Protein AF-0000000078974958 (afdb_homodimer)

Organism: NCBI:txid3068

InterPro domains:
  IPR004360 Glyoxalase/fosfomycin resistance/dioxygenase domain [PF00903] (24-139)
  IPR029068 Glyoxalase/Bleomycin resistance protein/Dihydroxybiphenyl dioxygenase [G3DSA:3.10.180.10] (16-144)
  IPR029068 Glyoxalase/Bleomycin resistance protein/Dihydroxybiphenyl dioxygenase [SSF54593] (18-141)
  IPR037523 Vicinal oxygen chelate (VOC), core domain [PS51819] (23-142)

Structure (mmCIF, N/CA/C/O backbone):
data_AF-0000000078974958-model_v1
#
loop_
_entity.id
_entity.type
_entity.pdbx_description
1 polymer 'VOC domain-containing protein'
#
loop_
_atom_site.group_PDB
_atom_site.id
_atom_site.type_symbol
_atom_site.label_atom_id
_atom_site.label_alt_id
_atom_site.label_comp_id
_atom_site.label_asym_id
_atom_site.label_entity_id
_atom_site.label_seq_id
_atom_site.pdbx_PDB_ins_code
_atom_site.Cartn_x
_atom_site.Cartn_y
_atom_site.Cartn_z
_atom_site.occupancy
_atom_site.B_iso_or_equiv
_atom_site.auth_seq_id
_atom_site.auth_comp_id
_atom_site.auth_asym_id
_atom_site.auth_atom_id
_atom_site.pdbx_PDB_model_num
ATOM 1 N N . MET A 1 1 ? -7.801 -53.656 -18.344 1 28.55 1 MET A N 1
ATOM 2 C CA . MET A 1 1 ? -8.359 -53.125 -17.109 1 28.55 1 MET A CA 1
ATOM 3 C C . MET A 1 1 ? -7.504 -51.969 -16.578 1 28.55 1 MET A C 1
ATOM 5 O O . MET A 1 1 ? -7.598 -51.594 -15.406 1 28.55 1 MET A O 1
ATOM 9 N N . LEU A 1 2 ? -6.516 -51.469 -17.406 1 33.28 2 LEU A N 1
ATOM 10 C CA . LEU A 1 2 ? -5.434 -50.531 -17.156 1 33.28 2 LEU A CA 1
ATOM 11 C C . LEU A 1 2 ? -5.984 -49.125 -16.891 1 33.28 2 LEU A C 1
ATOM 13 O O . LEU A 1 2 ? -5.227 -48.156 -16.812 1 33.28 2 LEU A O 1
ATOM 17 N N . GLY A 1 3 ? -7.316 -48.906 -17.172 1 35.59 3 GLY A N 1
ATOM 18 C CA . GLY A 1 3 ? -7.75 -47.531 -17.438 1 35.59 3 GLY A CA 1
ATOM 19 C C . GLY A 1 3 ? -7.723 -46.656 -16.203 1 35.59 3 GLY A C 1
ATOM 20 O O . GLY A 1 3 ? -7.754 -45.438 -16.312 1 35.59 3 GLY A O 1
ATOM 21 N N . SER A 1 4 ? -8.25 -47.125 -15.062 1 43.59 4 SER A N 1
ATOM 22 C CA . SER A 1 4 ? -8.828 -46.25 -14.039 1 43.59 4 SER A CA 1
ATOM 23 C C . SER A 1 4 ? -7.746 -45.562 -13.203 1 43.59 4 SER A C 1
ATOM 25 O O . SER A 1 4 ? -8.055 -44.812 -12.281 1 43.59 4 SER A O 1
ATOM 27 N N . HIS A 1 5 ? -6.535 -46.125 -13.133 1 43.28 5 HIS A N 1
ATOM 28 C CA . HIS A 1 5 ? -5.66 -45.594 -12.086 1 43.28 5 HIS A CA 1
ATOM 29 C C . HIS A 1 5 ? -5.238 -44.156 -12.375 1 43.28 5 HIS A C 1
ATOM 31 O O . HIS A 1 5 ? -4.578 -43.531 -11.547 1 43.28 5 HIS A O 1
ATOM 37 N N . GLN A 1 6 ? -5.059 -43.844 -13.672 1 37.69 6 GLN A N 1
ATOM 38 C CA . GLN A 1 6 ? -4.41 -42.562 -13.953 1 37.69 6 GLN A CA 1
ATOM 39 C C . GLN A 1 6 ? -5.262 -41.406 -13.477 1 37.69 6 GLN A C 1
ATOM 41 O O . GLN A 1 6 ? -4.816 -40.25 -13.508 1 37.69 6 GLN A O 1
ATOM 46 N N . ASP A 1 7 ? -6.523 -41.625 -13.375 1 41.38 7 ASP A N 1
ATOM 47 C CA . ASP A 1 7 ? -7.355 -40.5 -13.008 1 41.38 7 ASP A CA 1
ATOM 48 C C . ASP A 1 7 ? -7.012 -40 -11.602 1 41.38 7 ASP A C 1
ATOM 50 O O . ASP A 1 7 ? -7.477 -38.938 -11.188 1 41.38 7 ASP A O 1
ATOM 54 N N . GLY A 1 8 ? -6.539 -40.844 -10.734 1 40.19 8 GLY A N 1
ATOM 55 C CA . GLY A 1 8 ? -6.332 -40.531 -9.328 1 40.19 8 GLY A CA 1
ATOM 56 C C . GLY A 1 8 ? -5.316 -39.406 -9.102 1 40.19 8 GLY A C 1
ATOM 57 O O . GLY A 1 8 ? -5.445 -38.625 -8.148 1 40.19 8 GLY A O 1
ATOM 58 N N . GLU A 1 9 ? -4.043 -39.625 -9.531 1 39.53 9 GLU A N 1
ATOM 59 C CA . GLU A 1 9 ? -2.932 -38.719 -9.258 1 39.53 9 GLU A CA 1
ATOM 60 C C . GLU A 1 9 ? -3.195 -37.344 -9.828 1 39.53 9 GLU A C 1
ATOM 62 O O . GLU A 1 9 ? -2.693 -36.344 -9.297 1 39.53 9 GLU A O 1
ATOM 67 N N . LEU A 1 10 ? -3.713 -37.312 -10.984 1 39.06 10 LEU A N 1
ATOM 68 C CA . LEU A 1 10 ? -3.883 -36.031 -11.648 1 39.06 10 LEU A CA 1
ATOM 69 C C . LEU A 1 10 ? -4.953 -35.219 -10.953 1 39.06 10 LEU A C 1
ATOM 71 O O . LEU A 1 10 ? -5.293 -34.125 -11.414 1 39.06 10 LEU A O 1
ATOM 75 N N . GLU A 1 11 ? -5.84 -35.875 -10.266 1 42.38 11 GLU A N 1
ATOM 76 C CA . GLU A 1 11 ? -6.676 -34.875 -9.609 1 42.38 11 GLU A CA 1
ATOM 77 C C . GLU A 1 11 ? -5.832 -33.875 -8.828 1 42.38 11 GLU A C 1
ATOM 79 O O . GLU A 1 11 ? -5.535 -34.062 -7.652 1 42.38 11 GLU A O 1
ATOM 84 N N . LYS A 1 12 ? -4.625 -33.656 -9.344 1 43.22 12 LYS A N 1
ATOM 85 C CA . LYS A 1 12 ? -3.891 -32.469 -8.914 1 43.22 12 LYS A CA 1
ATOM 86 C C . LYS A 1 12 ? -4.828 -31.438 -8.281 1 43.22 12 LYS A C 1
ATOM 88 O O . LYS A 1 12 ? -5.672 -30.859 -8.969 1 43.22 12 LYS A O 1
ATOM 93 N N . MET A 1 13 ? -5.398 -31.578 -7.184 1 42.94 13 MET A N 1
ATOM 94 C CA . MET A 1 13 ? -6.246 -30.734 -6.332 1 42.94 13 MET A CA 1
ATOM 95 C C . MET A 1 13 ? -6.039 -29.266 -6.641 1 42.94 13 MET A C 1
ATOM 97 O O . MET A 1 13 ? -4.969 -28.703 -6.375 1 42.94 13 MET A O 1
ATOM 101 N N . GLU A 1 14 ? -6.488 -28.812 -7.879 1 51.91 14 GLU A N 1
ATOM 102 C CA . GLU A 1 14 ? -6.625 -27.359 -8.023 1 51.91 14 GLU A CA 1
ATOM 103 C C . GLU A 1 14 ? -6.66 -26.672 -6.66 1 51.91 14 GLU A C 1
ATOM 105 O O . GLU A 1 14 ? -7.688 -26.688 -5.977 1 51.91 14 GLU A O 1
ATOM 110 N N . SER A 1 15 ? -5.746 -27.031 -5.961 1 60.44 15 SER A N 1
ATOM 111 C CA . SER A 1 15 ? -5.711 -26.406 -4.645 1 60.44 15 SER A CA 1
ATOM 112 C C . SER A 1 15 ? -6.195 -24.969 -4.707 1 60.44 15 SER A C 1
ATOM 114 O O . SER A 1 15 ? -5.738 -24.188 -5.543 1 60.44 15 SER A O 1
ATOM 116 N N . ARG A 1 16 ? -7.535 -24.734 -4.441 1 80.88 16 ARG A N 1
ATOM 117 C CA . ARG A 1 16 ? -8.242 -23.469 -4.309 1 80.88 16 ARG A CA 1
ATOM 118 C C . ARG A 1 16 ? -7.766 -22.688 -3.08 1 80.88 16 ARG A C 1
ATOM 120 O O . ARG A 1 16 ? -8.422 -21.75 -2.645 1 80.88 16 ARG A O 1
ATOM 127 N N . GLU A 1 17 ? -6.555 -23.312 -2.588 1 90.25 17 GLU A N 1
ATOM 128 C CA . GLU A 1 17 ? -6.105 -22.625 -1.385 1 90.25 17 GLU A CA 1
ATOM 129 C C . GLU A 1 17 ? -5.367 -21.328 -1.731 1 90.25 17 GLU A C 1
ATOM 131 O O . GLU A 1 17 ? -4.664 -21.266 -2.742 1 90.25 17 GLU A O 1
ATOM 136 N N . PRO A 1 18 ? -5.527 -20.391 -0.953 1 95.06 18 PRO A N 1
ATOM 137 C CA . PRO A 1 18 ? -4.801 -19.141 -1.201 1 95.06 18 PRO A CA 1
ATOM 138 C C . PRO A 1 18 ? -3.285 -19.312 -1.113 1 95.06 18 PRO A C 1
ATOM 140 O O . PRO A 1 18 ? -2.805 -20.297 -0.535 1 95.06 18 PRO A O 1
ATOM 143 N N . LEU A 1 19 ? -2.592 -18.359 -1.743 1 96.44 19 LEU A N 1
ATOM 144 C CA . LEU A 1 19 ? -1.142 -18.312 -1.599 1 96.44 19 LEU A CA 1
ATOM 145 C C . LEU A 1 19 ? -0.744 -18.266 -0.128 1 96.44 19 LEU A C 1
ATOM 147 O O . LEU A 1 19 ? -1.429 -17.625 0.684 1 96.44 19 LEU A O 1
ATOM 151 N N . GLN A 1 20 ? 0.345 -18.922 0.19 1 93.94 20 GLN A N 1
ATOM 152 C CA . GLN A 1 20 ? 0.874 -18.859 1.549 1 93.94 20 GLN A CA 1
ATOM 153 C C . GLN A 1 20 ? 1.827 -17.672 1.715 1 93.94 20 GLN A C 1
ATOM 155 O O . GLN A 1 20 ? 3.041 -17.828 1.564 1 93.94 20 GLN A O 1
ATOM 160 N N . LEU A 1 21 ? 1.298 -16.547 2.031 1 97.94 21 LEU A N 1
ATOM 161 C CA . LEU A 1 21 ? 2.072 -15.312 2.195 1 97.94 21 LEU A CA 1
ATOM 162 C C . LEU A 1 21 ? 2.387 -15.062 3.668 1 97.94 21 LEU A C 1
ATOM 164 O O . LEU A 1 21 ? 1.65 -15.516 4.547 1 97.94 21 LEU A O 1
ATOM 168 N N . LEU A 1 22 ? 3.453 -14.398 3.898 1 97.31 22 LEU A N 1
ATOM 169 C CA . LEU A 1 22 ? 3.932 -14.219 5.266 1 97.31 22 LEU A CA 1
ATOM 170 C C . LEU A 1 22 ? 3.646 -12.805 5.762 1 97.31 22 LEU A C 1
ATOM 172 O O . LEU A 1 22 ? 3.287 -12.609 6.922 1 97.31 22 LEU A O 1
ATOM 176 N N . ALA A 1 23 ? 3.863 -11.773 4.898 1 97.94 23 ALA A N 1
ATOM 177 C CA . ALA A 1 23 ? 3.754 -10.383 5.309 1 97.94 23 ALA A CA 1
ATOM 178 C C . ALA A 1 23 ? 3.779 -9.445 4.098 1 97.94 23 ALA A C 1
ATOM 180 O O . ALA A 1 23 ? 4.23 -9.836 3.02 1 97.94 23 ALA A O 1
ATOM 181 N N . LEU A 1 24 ? 3.193 -8.266 4.266 1 98.56 24 LEU A N 1
ATOM 182 C CA . LEU A 1 24 ? 3.475 -7.176 3.342 1 98.56 24 LEU A CA 1
ATOM 183 C C . LEU A 1 24 ? 4.941 -6.766 3.414 1 98.56 24 LEU A C 1
ATOM 185 O O . LEU A 1 24 ? 5.492 -6.609 4.508 1 98.56 24 LEU A O 1
ATOM 189 N N . ASN A 1 25 ? 5.613 -6.695 2.305 1 98.62 25 ASN A N 1
ATOM 190 C CA . ASN A 1 25 ? 7.031 -6.348 2.307 1 98.62 25 ASN A CA 1
ATOM 191 C C . ASN A 1 25 ? 7.25 -4.875 1.972 1 98.62 25 ASN A C 1
ATOM 193 O O . ASN A 1 25 ? 7.938 -4.164 2.705 1 98.62 25 ASN A O 1
ATOM 197 N N . HIS A 1 26 ? 6.73 -4.469 0.795 1 98.81 26 HIS A N 1
ATOM 198 C CA . HIS A 1 26 ? 6.938 -3.078 0.4 1 98.81 26 HIS A CA 1
ATOM 199 C C . HIS A 1 26 ? 5.871 -2.623 -0.59 1 98.81 26 HIS A C 1
ATOM 201 O O . HIS A 1 26 ? 5.117 -3.445 -1.119 1 98.81 26 HIS A O 1
ATOM 207 N N . VAL A 1 27 ? 5.797 -1.333 -0.749 1 98.75 27 VAL A N 1
ATOM 208 C CA . VAL A 1 27 ? 5.07 -0.68 -1.833 1 98.75 27 VAL A CA 1
ATOM 209 C C . VAL A 1 27 ? 6.047 0.118 -2.699 1 98.75 27 VAL A C 1
ATOM 211 O O . VAL A 1 27 ? 6.945 0.782 -2.18 1 98.75 27 VAL A O 1
ATOM 214 N N . SER A 1 28 ? 5.836 0.028 -3.982 1 98.62 28 SER A N 1
ATOM 215 C CA . SER A 1 28 ? 6.633 0.889 -4.852 1 98.62 28 SER A CA 1
ATOM 216 C C . SER A 1 28 ? 5.789 2.016 -5.438 1 98.62 28 SER A C 1
ATOM 218 O O . SER A 1 28 ? 4.59 1.842 -5.672 1 98.62 28 SER A O 1
ATOM 220 N N . ARG A 1 29 ? 6.387 3.113 -5.648 1 98.19 29 ARG A N 1
ATOM 221 C CA . ARG A 1 29 ? 5.801 4.289 -6.281 1 98.19 29 ARG A CA 1
ATOM 222 C C . ARG A 1 29 ? 6.727 4.859 -7.352 1 98.19 29 ARG A C 1
ATOM 224 O O . ARG A 1 29 ? 7.883 5.18 -7.07 1 98.19 29 ARG A O 1
ATOM 231 N N . VAL A 1 30 ? 6.188 4.953 -8.531 1 98.19 30 VAL A N 1
ATOM 232 C CA . VAL A 1 30 ? 6.918 5.664 -9.57 1 98.19 30 VAL A CA 1
ATOM 233 C C . VAL A 1 30 ? 6.766 7.172 -9.367 1 98.19 30 VAL A C 1
ATOM 235 O O . VAL A 1 30 ? 5.66 7.664 -9.133 1 98.19 30 VAL A O 1
ATOM 238 N N . CYS A 1 31 ? 7.781 7.855 -9.398 1 98.12 31 CYS A N 1
ATOM 239 C CA . CYS A 1 31 ? 7.703 9.297 -9.164 1 98.12 31 CYS A CA 1
ATOM 240 C C . CYS A 1 31 ? 8.367 10.07 -10.297 1 98.12 31 CYS A C 1
ATOM 242 O O . CYS A 1 31 ? 9.391 9.641 -10.836 1 98.12 31 CYS A O 1
ATOM 244 N N . SER A 1 32 ? 7.859 11.211 -10.688 1 98.44 32 SER A N 1
ATOM 245 C CA . SER A 1 32 ? 8.367 12.078 -11.758 1 98.44 32 SER A CA 1
ATOM 246 C C . SER A 1 32 ? 9.555 12.906 -11.273 1 98.44 32 SER A C 1
ATOM 248 O O . SER A 1 32 ? 10.461 13.203 -12.055 1 98.44 32 SER A O 1
ATOM 250 N N . ASP A 1 33 ? 9.562 13.328 -10.055 1 98.75 33 ASP A N 1
ATOM 251 C CA . ASP A 1 33 ? 10.617 14.086 -9.383 1 98.75 33 ASP A CA 1
ATOM 252 C C . ASP A 1 33 ? 11.078 13.367 -8.117 1 98.75 33 ASP A C 1
ATOM 254 O O . ASP A 1 33 ? 10.5 13.555 -7.043 1 98.75 33 ASP A O 1
ATOM 258 N N . LEU A 1 34 ? 12.18 12.602 -8.227 1 98.69 34 LEU A N 1
ATOM 259 C CA . LEU A 1 34 ? 12.641 11.727 -7.16 1 98.69 34 LEU A CA 1
ATOM 260 C C . LEU A 1 34 ? 13.039 12.539 -5.93 1 98.69 34 LEU A C 1
ATOM 262 O O . LEU A 1 34 ? 12.617 12.219 -4.812 1 98.69 34 LEU A O 1
ATOM 266 N N . PRO A 1 35 ? 13.773 13.648 -6.043 1 98.75 35 PRO A N 1
ATOM 267 C CA . PRO A 1 35 ? 14.102 14.438 -4.852 1 98.75 35 PRO A CA 1
ATOM 268 C C . PRO A 1 35 ? 12.867 14.945 -4.121 1 98.75 35 PRO A C 1
ATOM 270 O O . PRO A 1 35 ? 12.82 14.93 -2.887 1 98.75 35 PRO A O 1
ATOM 273 N N . ALA A 1 36 ? 11.852 15.383 -4.836 1 98.75 36 ALA A N 1
ATOM 274 C CA . ALA A 1 36 ? 10.625 15.883 -4.211 1 98.75 36 ALA A CA 1
ATOM 275 C C . ALA A 1 36 ? 9.906 14.773 -3.451 1 98.75 36 ALA A C 1
ATOM 277 O O . ALA A 1 36 ? 9.461 14.977 -2.32 1 98.75 36 ALA A O 1
ATOM 278 N N . SER A 1 37 ? 9.797 13.625 -4.121 1 98.88 37 SER A N 1
ATOM 279 C CA . SER A 1 37 ? 9.156 12.492 -3.463 1 98.88 37 SER A CA 1
ATOM 280 C C . SER A 1 37 ? 9.953 12.031 -2.252 1 98.88 37 SER A C 1
ATOM 282 O O . SER A 1 37 ? 9.383 11.734 -1.2 1 98.88 37 SER A O 1
ATOM 284 N N . TYR A 1 38 ? 11.219 11.992 -2.443 1 98.81 38 TYR A N 1
ATOM 285 C CA . TYR A 1 38 ? 12.102 11.617 -1.347 1 98.81 38 TYR A CA 1
ATOM 286 C C . TYR A 1 38 ? 11.891 12.523 -0.14 1 98.81 38 TYR A C 1
ATOM 288 O O . TYR A 1 38 ? 11.711 12.039 0.982 1 98.81 38 TYR A O 1
ATOM 296 N N . ARG A 1 39 ? 11.883 13.797 -0.325 1 98.44 39 ARG A N 1
ATOM 297 C CA . ARG A 1 39 ? 11.68 14.758 0.753 1 98.44 39 ARG A CA 1
ATOM 298 C C . ARG A 1 39 ? 10.305 14.594 1.387 1 98.44 39 ARG A C 1
ATOM 300 O O . ARG A 1 39 ? 10.172 14.625 2.611 1 98.44 39 ARG A O 1
ATOM 307 N N . PHE A 1 40 ? 9.32 14.383 0.569 1 98.69 40 PHE A N 1
ATOM 308 C CA . PHE A 1 40 ? 7.961 14.211 1.069 1 98.69 40 PHE A CA 1
ATOM 309 C C . PHE A 1 40 ? 7.871 13.023 2.012 1 98.69 40 PHE A C 1
ATOM 311 O O . PHE A 1 40 ? 7.379 13.141 3.135 1 98.69 40 PHE A O 1
ATOM 318 N N . TYR A 1 41 ? 8.375 11.914 1.597 1 98.81 41 TYR A N 1
ATOM 319 C CA . TYR A 1 41 ? 8.164 10.68 2.352 1 98.81 41 TYR A CA 1
ATOM 320 C C . TYR A 1 41 ? 9.102 10.617 3.555 1 98.81 41 TYR A C 1
ATOM 322 O O . TYR A 1 41 ? 8.797 9.953 4.547 1 98.81 41 TYR A O 1
ATOM 330 N N . THR A 1 42 ? 10.25 11.32 3.498 1 98.5 42 THR A N 1
ATOM 331 C CA . THR A 1 42 ? 11.141 11.312 4.648 1 98.5 42 THR A CA 1
ATOM 332 C C . THR A 1 42 ? 10.781 12.43 5.625 1 98.5 42 THR A C 1
ATOM 334 O O . THR A 1 42 ? 10.57 12.18 6.812 1 98.5 42 THR A O 1
ATOM 337 N N . GLU A 1 43 ? 10.547 13.609 5.113 1 97.5 43 GLU A N 1
ATOM 338 C CA . GLU A 1 43 ? 10.398 14.773 5.977 1 97.5 43 GLU A CA 1
ATOM 339 C C . GLU A 1 43 ? 8.961 14.938 6.453 1 97.5 43 GLU A C 1
ATOM 341 O O . GLU A 1 43 ? 8.711 15.5 7.52 1 97.5 43 GLU A O 1
ATOM 346 N N . ILE A 1 44 ? 8.023 14.484 5.676 1 97.81 44 ILE A N 1
ATOM 347 C CA . ILE A 1 44 ? 6.629 14.648 6.066 1 97.81 44 ILE A CA 1
ATOM 348 C C . ILE A 1 44 ? 6.113 13.352 6.684 1 97.81 44 ILE A C 1
ATOM 350 O O . ILE A 1 44 ? 5.613 13.344 7.812 1 97.81 44 ILE A O 1
ATOM 354 N N . LEU A 1 45 ? 6.316 12.219 6.035 1 98.38 45 LEU A N 1
ATOM 355 C CA . LEU A 1 45 ? 5.711 10.984 6.508 1 98.38 45 LEU A CA 1
ATOM 356 C 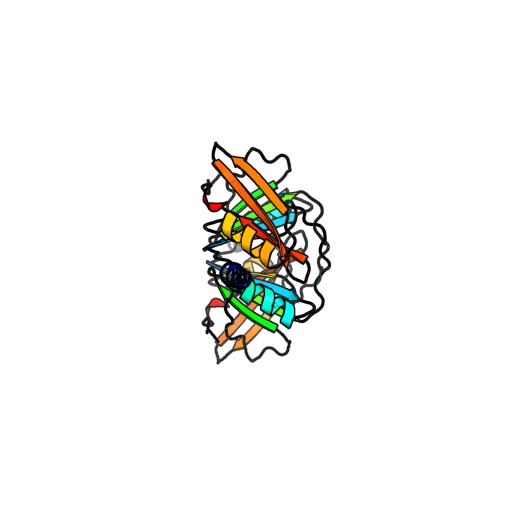C . LEU A 1 45 ? 6.668 10.227 7.426 1 98.38 45 LEU A C 1
ATOM 358 O O . LEU A 1 45 ? 6.277 9.25 8.062 1 98.38 45 LEU A O 1
ATOM 362 N N . GLY A 1 46 ? 7.938 10.555 7.453 1 98.12 46 GLY A N 1
ATOM 363 C CA . GLY A 1 46 ? 8.836 10.047 8.484 1 98.12 46 GLY A CA 1
ATOM 364 C C . GLY A 1 46 ? 9.492 8.734 8.102 1 98.12 46 GLY A C 1
ATOM 365 O O . GLY A 1 46 ? 9.945 7.988 8.977 1 98.12 46 GLY A O 1
ATOM 366 N N . PHE A 1 47 ? 9.562 8.406 6.824 1 98.81 47 PHE A N 1
ATOM 367 C CA . PHE A 1 47 ? 10.297 7.219 6.402 1 98.81 47 PHE A CA 1
ATOM 368 C C . PHE A 1 47 ? 11.797 7.449 6.508 1 98.81 47 PHE A C 1
ATOM 370 O O . PHE A 1 47 ? 12.273 8.578 6.395 1 98.81 47 PHE A O 1
ATOM 377 N N . ASN A 1 48 ? 12.5 6.312 6.672 1 98.81 48 ASN A N 1
ATOM 378 C CA . ASN A 1 48 ? 13.953 6.359 6.785 1 98.81 48 ASN A CA 1
ATOM 379 C C . ASN A 1 48 ? 14.633 5.742 5.562 1 98.81 48 ASN A C 1
ATOM 381 O O . ASN A 1 48 ? 14.203 4.691 5.078 1 98.81 48 ASN A O 1
ATOM 385 N N . PRO A 1 49 ? 15.656 6.383 5.074 1 98.88 49 PRO A N 1
ATOM 386 C CA . PRO A 1 49 ? 16.391 5.781 3.955 1 98.88 49 PRO A CA 1
ATOM 387 C C . PRO A 1 49 ? 17.094 4.488 4.34 1 98.88 49 PRO A C 1
ATOM 389 O O . PRO A 1 49 ? 17.641 4.383 5.441 1 98.88 49 PRO A O 1
ATOM 392 N N . VAL A 1 50 ? 17.047 3.547 3.471 1 98.75 50 VAL A N 1
ATOM 393 C CA . VAL A 1 50 ? 17.75 2.279 3.652 1 98.75 50 VAL A CA 1
ATOM 394 C C . VAL A 1 50 ? 18.516 1.923 2.379 1 98.75 50 VAL A C 1
ATOM 396 O O . VAL A 1 50 ? 18.281 2.512 1.321 1 98.75 50 VAL A O 1
ATOM 399 N N . LYS A 1 51 ? 19.359 0.993 2.484 1 97.69 51 LYS A N 1
ATOM 400 C CA . LYS A 1 51 ? 20.188 0.577 1.355 1 97.69 51 LYS A CA 1
ATOM 401 C C . LYS A 1 51 ? 19.344 -0.118 0.287 1 97.69 51 LYS A C 1
ATOM 403 O O . LYS A 1 51 ? 18.5 -0.964 0.602 1 97.69 51 LYS A O 1
ATOM 408 N N . ARG A 1 52 ? 19.469 0.285 -0.865 1 96.25 52 ARG A N 1
ATOM 409 C CA . ARG A 1 52 ? 18.875 -0.417 -1.995 1 96.25 52 ARG A CA 1
ATOM 410 C C . ARG A 1 52 ? 19.891 -1.304 -2.695 1 96.25 52 ARG A C 1
ATOM 412 O O . ARG A 1 52 ? 21.094 -1.068 -2.592 1 96.25 52 ARG A O 1
ATOM 419 N N . PRO A 1 53 ? 19.438 -2.334 -3.43 1 95.38 53 PRO A N 1
ATOM 420 C CA . PRO A 1 53 ? 20.391 -3.199 -4.133 1 95.38 53 PRO A CA 1
ATOM 421 C C . PRO A 1 53 ? 21.266 -2.43 -5.113 1 95.38 53 PRO A C 1
ATOM 423 O O . PRO A 1 53 ? 20.766 -1.678 -5.949 1 95.38 53 PRO A O 1
ATOM 426 N N . ALA A 1 54 ? 22.516 -2.684 -5.059 1 93.06 54 ALA A N 1
ATOM 427 C CA . ALA A 1 54 ? 23.5 -1.976 -5.875 1 93.06 54 ALA A CA 1
ATOM 428 C C . ALA A 1 54 ? 23.406 -2.406 -7.336 1 93.06 54 ALA A C 1
ATOM 430 O O . ALA A 1 54 ? 23.859 -1.688 -8.227 1 93.06 54 ALA A O 1
ATOM 431 N N . SER A 1 55 ? 22.812 -3.508 -7.531 1 90.19 55 SER A N 1
ATOM 432 C CA . SER A 1 55 ? 22.75 -4.07 -8.875 1 90.19 55 SER A CA 1
ATOM 433 C C . SER A 1 55 ? 21.703 -3.363 -9.734 1 90.19 55 SER A C 1
ATOM 435 O O . SER A 1 55 ? 21.672 -3.539 -10.953 1 90.19 55 SER A O 1
ATOM 437 N N . PHE A 1 56 ? 20.859 -2.58 -9.117 1 93.81 56 PHE A N 1
ATOM 438 C CA . PHE A 1 56 ? 19.812 -1.893 -9.875 1 93.81 56 PHE A CA 1
ATOM 439 C C . PHE A 1 56 ? 20.391 -0.715 -10.648 1 93.81 56 PHE A C 1
ATOM 441 O O . PHE A 1 56 ? 21.125 0.107 -10.086 1 93.81 56 PHE A O 1
ATOM 448 N N . GLU A 1 57 ? 19.969 -0.608 -11.906 1 93 57 GLU A N 1
ATOM 449 C CA . GLU A 1 57 ? 20.578 0.378 -12.805 1 93 57 GLU A CA 1
ATOM 450 C C . GLU A 1 57 ? 19.641 1.563 -13.023 1 93 57 GLU A C 1
ATOM 452 O O . GLU A 1 57 ? 19.969 2.5 -13.75 1 93 57 GLU A O 1
ATOM 457 N N . PHE A 1 58 ? 18.547 1.535 -12.461 1 95.69 58 PHE A N 1
ATOM 458 C CA . PHE A 1 58 ? 17.594 2.637 -12.578 1 95.69 58 PHE A CA 1
ATOM 459 C C . PHE A 1 58 ? 17.656 3.535 -11.352 1 95.69 58 PHE A C 1
ATOM 461 O O . PHE A 1 58 ? 18.094 3.109 -10.281 1 95.69 58 PHE A O 1
ATOM 468 N N . GLU A 1 59 ? 17.25 4.746 -11.461 1 97.75 59 GLU A N 1
ATOM 469 C CA . GLU A 1 59 ? 17.266 5.715 -10.367 1 97.75 59 GLU A CA 1
ATOM 470 C C . GLU A 1 59 ? 16.109 5.488 -9.406 1 97.75 59 GLU A C 1
ATOM 472 O O . GLU A 1 59 ? 14.969 5.273 -9.844 1 97.75 59 GLU A O 1
ATOM 477 N N . GLY A 1 60 ? 16.422 5.555 -8.109 1 98.5 60 GLY A N 1
ATOM 478 C CA . GLY A 1 60 ? 15.406 5.371 -7.082 1 98.5 60 GLY A CA 1
ATOM 479 C C . GLY A 1 60 ? 15.945 5.531 -5.676 1 98.5 60 GLY A C 1
ATOM 480 O O . GLY A 1 60 ? 17.109 5.902 -5.492 1 98.5 60 GLY A O 1
ATOM 481 N N . ALA A 1 61 ? 15.102 5.332 -4.715 1 98.75 61 ALA A N 1
ATOM 482 C CA . ALA A 1 61 ? 15.414 5.352 -3.289 1 98.75 61 ALA A CA 1
ATOM 483 C C . ALA A 1 61 ? 14.562 4.344 -2.523 1 98.75 61 ALA A C 1
ATOM 485 O O . ALA A 1 61 ? 13.375 4.188 -2.809 1 98.75 61 ALA A O 1
ATOM 486 N N . TRP A 1 62 ? 15.195 3.65 -1.624 1 98.81 62 TRP A N 1
ATOM 487 C CA . TRP A 1 62 ? 14.5 2.723 -0.741 1 98.81 62 TRP A CA 1
ATOM 488 C C . TRP A 1 62 ? 14.352 3.309 0.659 1 98.81 62 TRP A C 1
ATOM 490 O O . TRP A 1 62 ? 15.312 3.854 1.215 1 98.81 62 TRP A O 1
ATOM 500 N N . LEU A 1 63 ? 13.18 3.299 1.161 1 98.94 63 LEU A N 1
ATOM 501 C CA . LEU A 1 63 ? 12.828 3.803 2.484 1 98.94 63 LEU A CA 1
ATOM 502 C C . LEU A 1 63 ? 12.133 2.727 3.309 1 98.94 63 LEU A C 1
ATOM 504 O O . LEU A 1 63 ? 11.695 1.71 2.768 1 98.94 63 LEU A O 1
ATOM 508 N N . HIS A 1 64 ? 12.117 2.953 4.625 1 98.81 64 HIS A N 1
ATOM 509 C CA . HIS A 1 64 ? 11.477 1.979 5.504 1 98.81 64 HIS A CA 1
ATOM 510 C C . HIS A 1 64 ? 10.93 2.648 6.758 1 98.81 64 HIS A C 1
ATOM 512 O O . HIS A 1 64 ? 11.562 3.551 7.312 1 98.81 64 HIS A O 1
ATOM 518 N N . ASN A 1 65 ? 9.859 2.346 7.129 1 98.5 65 ASN A N 1
ATOM 519 C CA . ASN A 1 65 ? 9.25 2.688 8.406 1 98.5 65 ASN A CA 1
ATOM 520 C C . ASN A 1 65 ? 7.898 1.993 8.586 1 98.5 65 ASN A C 1
ATOM 522 O O . ASN A 1 65 ? 7.367 1.405 7.645 1 98.5 65 ASN A O 1
ATOM 526 N N . TYR A 1 66 ? 7.41 1.851 9.773 1 97.75 66 TYR A N 1
ATOM 527 C CA . TYR A 1 66 ? 6.082 1.339 10.094 1 97.75 66 TYR A CA 1
ATOM 528 C C . TYR A 1 66 ? 5.938 -0.115 9.664 1 97.75 66 TYR A C 1
ATOM 530 O O . TYR A 1 66 ? 4.859 -0.541 9.25 1 97.75 66 TYR A O 1
ATOM 538 N N . GLY A 1 67 ? 7.031 -0.782 9.5 1 95.88 67 GLY A N 1
ATOM 539 C CA . GLY A 1 67 ? 7.035 -2.213 9.242 1 95.88 67 GLY A CA 1
ATOM 540 C C . GLY A 1 67 ? 7.051 -2.553 7.766 1 95.88 67 GLY A C 1
ATOM 541 O O . GLY A 1 67 ? 6.973 -3.727 7.391 1 95.88 67 GLY A O 1
ATOM 542 N N . ILE A 1 68 ? 7.164 -1.51 6.867 1 97.88 68 ILE A N 1
ATOM 543 C CA . ILE A 1 68 ? 7.125 -1.815 5.441 1 97.88 68 ILE A CA 1
ATOM 544 C C . ILE A 1 68 ? 8.219 -1.032 4.719 1 97.88 68 ILE A C 1
ATOM 546 O O . ILE A 1 68 ? 8.672 0.008 5.203 1 97.88 68 ILE A O 1
ATOM 550 N N . GLY A 1 69 ? 8.625 -1.523 3.572 1 98.5 69 GLY A N 1
ATOM 551 C CA . GLY A 1 69 ? 9.438 -0.773 2.633 1 98.5 69 GLY A CA 1
ATOM 552 C C . GLY A 1 69 ? 8.633 0.136 1.729 1 98.5 69 GLY A C 1
ATOM 553 O O . GLY A 1 69 ? 7.484 -0.172 1.396 1 98.5 69 GLY A O 1
ATOM 554 N N . LEU A 1 70 ? 9.188 1.218 1.4 1 98.88 70 LEU A N 1
ATOM 555 C CA . LEU A 1 70 ? 8.719 2.1 0.338 1 98.88 70 LEU A CA 1
ATOM 556 C C . LEU A 1 70 ? 9.805 2.299 -0.72 1 98.88 70 LEU A C 1
ATOM 558 O O . LEU A 1 70 ? 10.883 2.812 -0.421 1 98.88 70 LEU A O 1
ATOM 562 N N . HIS A 1 71 ? 9.508 1.835 -1.919 1 98.88 71 HIS A N 1
ATOM 563 C CA . HIS A 1 71 ? 10.445 1.969 -3.027 1 98.88 71 HIS A CA 1
ATOM 564 C C . HIS A 1 71 ? 10.016 3.078 -3.982 1 98.88 71 HIS A C 1
ATOM 566 O O . HIS A 1 71 ? 8.969 2.977 -4.629 1 98.88 71 HIS A O 1
ATOM 572 N N . LEU A 1 72 ? 10.828 4.117 -3.996 1 98.88 72 LEU A N 1
ATOM 573 C CA . LEU A 1 72 ? 10.625 5.188 -4.965 1 98.88 72 LEU A CA 1
ATOM 574 C C . LEU A 1 72 ? 11.43 4.922 -6.238 1 98.88 72 LEU A C 1
ATOM 576 O O . LEU A 1 72 ? 12.633 4.684 -6.18 1 98.88 72 LEU A O 1
ATOM 580 N N . ILE A 1 73 ? 10.742 4.938 -7.355 1 98.75 73 ILE A N 1
ATOM 581 C CA . ILE A 1 73 ? 11.367 4.641 -8.641 1 98.75 73 ILE A CA 1
ATOM 582 C C . ILE A 1 73 ? 11.188 5.828 -9.586 1 98.75 73 ILE A C 1
ATOM 584 O O . ILE A 1 73 ? 10.062 6.25 -9.852 1 98.75 73 ILE A O 1
ATOM 588 N N . LYS A 1 74 ? 12.281 6.336 -10.062 1 98.69 74 LYS A N 1
ATOM 589 C CA . LYS A 1 74 ? 12.203 7.445 -11.016 1 98.69 74 LYS A CA 1
ATOM 590 C C . LYS A 1 74 ? 11.594 6.996 -12.336 1 98.69 74 LYS A C 1
ATOM 592 O O . LYS A 1 74 ? 12.016 5.988 -12.906 1 98.69 74 LYS A O 1
ATOM 597 N N . GLY A 1 75 ? 10.578 7.684 -12.758 1 97.81 75 GLY A N 1
ATOM 598 C CA . GLY A 1 75 ? 9.93 7.379 -14.023 1 97.81 75 GLY A CA 1
ATOM 599 C C . GLY A 1 75 ? 8.727 8.258 -14.305 1 97.81 75 GLY A C 1
ATOM 600 O O . GLY A 1 75 ? 8.664 9.406 -13.859 1 97.81 75 GLY A O 1
ATOM 601 N N . CYS A 1 76 ? 7.832 7.781 -15.125 1 96.06 76 CYS A N 1
ATOM 602 C CA . CYS A 1 76 ? 6.578 8.453 -15.445 1 96.06 76 CYS A CA 1
ATOM 603 C C . CYS A 1 76 ? 5.406 7.801 -14.727 1 96.06 76 CYS A C 1
ATOM 605 O O . CYS A 1 76 ? 4.945 6.73 -15.125 1 96.06 76 CYS A O 1
ATOM 607 N N . PRO A 1 77 ? 4.98 8.398 -13.633 1 95.75 77 PRO A N 1
ATOM 608 C CA . PRO A 1 77 ? 3.879 7.781 -12.891 1 95.75 77 PRO A CA 1
ATOM 609 C C . PRO A 1 77 ? 2.58 7.727 -13.688 1 95.75 77 PRO A C 1
ATOM 611 O O . PRO A 1 77 ? 2.338 8.586 -14.539 1 95.75 77 PRO A O 1
ATOM 614 N N . PRO A 1 78 ? 1.801 6.715 -13.422 1 91.81 78 PRO A N 1
ATOM 615 C CA . PRO A 1 78 ? 0.467 6.738 -14.023 1 91.81 78 PRO A CA 1
ATOM 616 C C . PRO A 1 78 ? -0.355 7.949 -13.594 1 91.81 78 PRO A C 1
ATOM 618 O O . PRO A 1 78 ? -0.134 8.5 -12.516 1 91.81 78 PRO A O 1
ATOM 621 N N . PRO A 1 79 ? -1.238 8.336 -14.469 1 90.88 79 PRO A N 1
ATOM 622 C CA . PRO A 1 79 ? -2.08 9.477 -14.078 1 90.88 79 PRO A CA 1
ATOM 623 C C . PRO A 1 79 ? -2.959 9.172 -12.867 1 90.88 79 PRO A C 1
ATOM 625 O O . PRO A 1 79 ? -3.453 8.047 -12.727 1 90.88 79 PRO A O 1
ATOM 628 N N . ARG A 1 80 ? -3.117 10.141 -11.992 1 91.94 80 ARG A N 1
ATOM 629 C CA . ARG A 1 80 ? -3.975 10.062 -10.82 1 91.94 80 ARG A CA 1
ATOM 630 C C . ARG A 1 80 ? -4.848 11.312 -10.695 1 91.94 80 ARG A C 1
ATOM 632 O O . ARG A 1 80 ? -4.457 12.391 -11.141 1 91.94 80 ARG A O 1
ATOM 639 N N . PRO A 1 81 ? -5.945 11.141 -10.055 1 92.06 81 PRO A N 1
ATOM 640 C CA . PRO A 1 81 ? -6.793 12.32 -9.844 1 92.06 81 PRO A CA 1
ATOM 641 C C . PRO A 1 81 ? -6.117 13.383 -8.984 1 92.06 81 PRO A C 1
ATOM 643 O O . PRO A 1 81 ? -5.438 13.062 -8.008 1 92.06 81 PRO A O 1
ATOM 646 N N . LYS A 1 82 ? -6.383 14.625 -9.328 1 94.25 82 LYS A N 1
ATOM 647 C CA . LYS A 1 82 ? -5.824 15.742 -8.57 1 94.25 82 LYS A CA 1
ATOM 648 C C . LYS A 1 82 ? -6.746 16.141 -7.418 1 94.25 82 LYS A C 1
ATOM 650 O O . LYS A 1 82 ? -6.305 16.766 -6.453 1 94.25 82 LYS A O 1
ATOM 655 N N . THR A 1 83 ? -7.961 15.805 -7.648 1 95.94 83 THR A N 1
ATOM 656 C CA . THR A 1 83 ? -8.922 16.109 -6.594 1 95.94 83 THR A CA 1
ATOM 657 C C . THR A 1 83 ? -8.867 15.055 -5.496 1 95.94 83 THR A C 1
ATOM 659 O O . THR A 1 83 ? -8.742 13.859 -5.781 1 95.94 83 THR A O 1
ATOM 662 N N . ILE A 1 84 ? -8.992 15.477 -4.285 1 97.12 84 ILE A N 1
ATOM 663 C CA . ILE A 1 84 ? -9.023 14.562 -3.154 1 97.12 84 ILE A CA 1
ATOM 664 C C . ILE A 1 84 ? -10.438 14.016 -2.975 1 97.12 84 ILE A C 1
ATOM 666 O O . ILE A 1 84 ? -11.367 14.773 -2.672 1 97.12 84 ILE A O 1
ATOM 670 N N . ASN A 1 85 ? -10.602 12.781 -3.246 1 95.81 85 ASN A N 1
ATOM 671 C CA . ASN A 1 85 ? -11.82 12.016 -3.014 1 95.81 85 ASN A CA 1
ATOM 672 C C . ASN A 1 85 ? -11.586 10.883 -2.023 1 95.81 85 ASN A C 1
ATOM 674 O O . ASN A 1 85 ? -10.969 9.867 -2.363 1 95.81 85 ASN A O 1
ATOM 678 N N . PRO A 1 86 ? -12.094 10.977 -0.828 1 95.19 86 PRO A N 1
ATOM 679 C CA . PRO A 1 86 ? -11.844 9.984 0.22 1 95.19 86 PRO A CA 1
ATOM 680 C C . PRO A 1 86 ? -12.219 8.57 -0.205 1 95.19 86 PRO A C 1
ATOM 682 O O . PRO A 1 86 ? -11.805 7.598 0.434 1 95.19 86 PRO A O 1
ATOM 685 N N . LYS A 1 87 ? -13 8.445 -1.274 1 95.31 87 LYS A N 1
ATOM 686 C CA . LYS A 1 87 ? -13.453 7.137 -1.73 1 95.31 87 LYS A CA 1
ATOM 687 C C . LYS A 1 87 ? -12.602 6.629 -2.887 1 95.31 87 LYS A C 1
ATOM 689 O O . LYS A 1 87 ? -13.023 5.754 -3.643 1 95.31 87 LYS A O 1
ATOM 694 N N . SER A 1 88 ? -11.445 7.184 -3.043 1 95.19 88 SER A N 1
ATOM 695 C CA . SER A 1 88 ? -10.523 6.75 -4.09 1 95.19 88 SER A CA 1
ATOM 696 C C . SER A 1 88 ? -9.344 5.984 -3.508 1 95.19 88 SER A C 1
ATOM 698 O O . SER A 1 88 ? -9.289 5.738 -2.301 1 95.19 88 SER A O 1
ATOM 700 N N . CYS A 1 89 ? -8.461 5.539 -4.352 1 97.25 89 CYS A N 1
ATOM 701 C CA . CYS A 1 89 ? -7.301 4.754 -3.949 1 97.25 89 CYS A CA 1
ATOM 702 C C . CYS A 1 89 ? -6.375 5.57 -3.055 1 97.25 89 CYS A C 1
ATOM 704 O O . CYS A 1 89 ? -6.035 6.711 -3.381 1 97.25 89 CYS A O 1
ATOM 706 N N . HIS A 1 90 ? -6.031 4.98 -1.87 1 98.5 90 HIS A N 1
ATOM 707 C CA . HIS A 1 90 ? -5.094 5.656 -0.98 1 98.5 90 HIS A CA 1
ATOM 708 C C . HIS A 1 90 ? -4.383 4.66 -0.071 1 98.5 90 HIS A C 1
ATOM 710 O O . HIS A 1 90 ? -4.773 3.496 0.011 1 98.5 90 HIS A O 1
ATOM 716 N N . ILE A 1 91 ? -3.336 5.109 0.5 1 98.81 91 ILE A N 1
ATOM 717 C CA . ILE A 1 91 ? -2.65 4.426 1.591 1 98.81 91 ILE A CA 1
ATOM 718 C C . ILE A 1 91 ? -2.877 5.184 2.898 1 98.81 91 ILE A C 1
ATOM 720 O O . ILE A 1 91 ? -2.82 6.414 2.928 1 98.81 91 ILE A O 1
ATOM 724 N N . SER A 1 92 ? -3.143 4.441 3.959 1 98.88 92 SER A N 1
ATOM 725 C CA . SER A 1 92 ? -3.57 5.055 5.211 1 98.88 92 SER A CA 1
ATOM 726 C C . SER A 1 92 ? -2.621 4.703 6.352 1 98.88 92 SER A C 1
ATOM 728 O O . SER A 1 92 ? -2.229 3.545 6.508 1 98.88 92 SER A O 1
ATOM 730 N N . PHE A 1 93 ? -2.307 5.668 7.117 1 98.88 93 PHE A N 1
ATOM 731 C CA . PHE A 1 93 ? -1.532 5.496 8.344 1 98.88 93 PHE A CA 1
ATOM 732 C C . PHE A 1 93 ? -2.318 5.984 9.555 1 98.88 93 PHE A C 1
ATOM 734 O O . PHE A 1 93 ? -3.166 6.871 9.438 1 98.88 93 PHE A O 1
ATOM 741 N N . GLN A 1 94 ? -1.946 5.387 10.695 1 98.31 94 GLN A N 1
ATOM 742 C CA . GLN A 1 94 ? -2.557 5.828 11.945 1 98.31 94 GLN A CA 1
ATOM 743 C C . GLN A 1 94 ? -1.657 6.82 12.672 1 98.31 94 GLN A C 1
ATOM 745 O O . GLN A 1 94 ? -0.434 6.664 12.688 1 98.31 94 GLN A O 1
ATOM 750 N N . ALA A 1 95 ? -2.309 7.746 13.281 1 97.5 95 ALA A N 1
ATOM 751 C CA . ALA A 1 95 ? -1.597 8.688 14.133 1 97.5 95 ALA A CA 1
ATOM 752 C C . ALA A 1 95 ? -2.234 8.766 15.523 1 97.5 95 ALA A C 1
ATOM 754 O O . ALA A 1 95 ? -3.438 8.531 15.672 1 97.5 95 ALA A O 1
ATOM 755 N N . ALA A 1 96 ? -1.416 9.117 16.516 1 90.88 96 ALA A N 1
ATOM 756 C CA . ALA A 1 96 ? -1.928 9.242 17.875 1 90.88 96 ALA A CA 1
ATOM 757 C C . ALA A 1 96 ? -2.736 10.523 18.047 1 90.88 96 ALA A C 1
ATOM 759 O O . ALA A 1 96 ? -3.654 10.578 18.875 1 90.88 96 ALA A O 1
ATOM 760 N N . SER A 1 97 ? -2.424 11.578 17.266 1 96.56 97 SER A N 1
ATOM 761 C CA . SER A 1 97 ? -3.125 12.852 17.359 1 96.56 97 SER A CA 1
ATOM 762 C C . SER A 1 97 ? -3.402 13.445 15.984 1 96.56 97 SER A C 1
ATOM 764 O O . SER A 1 97 ? -2.49 13.953 15.32 1 96.56 97 SER A O 1
ATOM 766 N N . LEU A 1 98 ? -4.672 13.461 15.586 1 97.81 98 LEU A N 1
ATOM 767 C CA . LEU A 1 98 ? -5.051 14.055 14.305 1 97.81 98 LEU A CA 1
ATOM 768 C C . LEU A 1 98 ? -4.938 15.578 14.359 1 97.81 98 LEU A C 1
ATOM 770 O O . LEU A 1 98 ? -4.676 16.219 13.344 1 97.81 98 LEU A O 1
ATOM 774 N N . LYS A 1 99 ? -5.074 16.109 15.547 1 97.06 99 LYS A N 1
ATOM 775 C CA . LYS A 1 99 ? -4.902 17.547 15.734 1 97.06 99 LYS A CA 1
ATOM 776 C C . LYS A 1 99 ? -3.488 17.984 15.367 1 97.06 99 LYS A C 1
ATOM 778 O O . LYS A 1 99 ? -3.307 18.984 14.672 1 97.06 99 LYS A O 1
ATOM 783 N N . GLU A 1 100 ? -2.543 17.234 15.812 1 96.5 100 GLU A N 1
ATOM 784 C CA . GLU A 1 100 ? -1.15 17.547 15.508 1 96.5 100 GLU A CA 1
ATOM 785 C C . GLU A 1 100 ? -0.859 17.359 14.023 1 96.5 100 GLU A C 1
ATOM 787 O O . GLU A 1 100 ? -0.082 18.125 13.438 1 96.5 100 GLU A O 1
ATOM 792 N N . VAL A 1 101 ? -1.438 16.328 13.406 1 98.06 101 VAL A N 1
ATOM 793 C CA . VAL A 1 101 ? -1.267 16.094 11.977 1 98.06 101 VAL A CA 1
ATOM 794 C C . VAL A 1 101 ? -1.812 17.281 11.195 1 98.06 101 VAL A C 1
ATOM 796 O O . VAL A 1 101 ? -1.136 17.828 10.312 1 98.06 101 VAL A O 1
ATOM 799 N N . GLU A 1 102 ? -2.973 17.688 11.555 1 97.44 102 GLU A N 1
ATOM 800 C CA . GLU A 1 102 ? -3.596 18.828 10.875 1 97.44 102 GLU A CA 1
ATOM 801 C C . GLU A 1 102 ? -2.742 20.078 11 1 97.44 102 GLU A C 1
ATOM 803 O O . GLU A 1 102 ? -2.559 20.812 10.023 1 97.44 102 GLU A O 1
ATOM 808 N N . ALA A 1 103 ? -2.256 20.344 12.156 1 96.44 103 ALA A N 1
ATOM 809 C CA . ALA A 1 103 ? -1.401 21.5 12.398 1 96.44 103 ALA A CA 1
ATOM 810 C C . ALA A 1 103 ? -0.153 21.453 11.523 1 96.44 103 ALA A C 1
ATOM 812 O O . ALA A 1 103 ? 0.243 22.469 10.945 1 96.44 103 ALA A O 1
ATOM 813 N N . CYS A 1 104 ? 0.411 20.297 11.43 1 95.31 104 CYS A N 1
ATOM 814 C CA . CYS A 1 104 ? 1.61 20.109 10.617 1 95.31 104 CYS A CA 1
ATOM 815 C C . CYS A 1 104 ? 1.322 20.391 9.148 1 95.31 104 CYS A C 1
ATOM 817 O O . CYS A 1 104 ? 2.064 21.125 8.492 1 95.31 104 CYS A O 1
ATOM 819 N N . LEU A 1 105 ? 0.256 19.781 8.625 1 97.25 105 LEU A N 1
ATOM 820 C CA . LEU A 1 105 ? -0.1 19.969 7.223 1 97.25 105 LEU A CA 1
ATOM 821 C C . LEU A 1 105 ? -0.364 21.453 6.934 1 97.25 105 LEU A C 1
ATOM 823 O O . LEU A 1 105 ? 0.066 21.969 5.902 1 97.25 105 LEU A O 1
ATOM 827 N N . THR A 1 106 ? -1.021 22.125 7.859 1 96.44 106 THR A N 1
ATOM 828 C CA . THR A 1 106 ? -1.325 23.531 7.711 1 96.44 106 THR A CA 1
ATOM 829 C C . THR A 1 106 ? -0.044 24.375 7.707 1 96.44 106 THR A C 1
ATOM 831 O O . THR A 1 106 ? 0.136 25.234 6.852 1 96.44 106 THR A O 1
ATOM 834 N N . CYS A 1 107 ? 0.815 24.094 8.617 1 94.69 107 CYS A N 1
ATOM 835 C CA . CYS A 1 107 ? 2.074 24.828 8.734 1 94.69 107 CYS A CA 1
ATOM 836 C C . CYS A 1 107 ? 2.91 24.688 7.469 1 94.69 107 CYS A C 1
ATOM 838 O O . CYS A 1 107 ? 3.598 25.625 7.062 1 94.69 107 CYS A O 1
ATOM 840 N N . ARG A 1 108 ? 2.766 23.531 6.855 1 95.62 108 ARG A N 1
ATOM 841 C CA . ARG A 1 108 ? 3.562 23.25 5.668 1 95.62 108 ARG A CA 1
ATOM 842 C C . ARG A 1 108 ? 2.799 23.594 4.395 1 95.62 108 ARG A C 1
ATOM 844 O O . ARG A 1 108 ? 3.281 23.344 3.289 1 95.62 108 ARG A O 1
ATOM 851 N N . SER A 1 109 ? 1.647 24.125 4.551 1 96.19 109 SER A N 1
ATOM 852 C CA . SER A 1 109 ? 0.799 24.562 3.449 1 96.19 109 SER A CA 1
ATOM 853 C C . SER A 1 109 ? 0.469 23.406 2.508 1 96.19 109 SER A C 1
ATOM 855 O O . SER A 1 109 ? 0.482 23.578 1.286 1 96.19 109 SER A O 1
ATOM 857 N N . ILE A 1 110 ? 0.288 22.219 3.084 1 97.19 110 ILE A N 1
ATOM 858 C CA . ILE A 1 110 ? -0.19 21.062 2.332 1 97.19 110 ILE A CA 1
ATOM 859 C C . ILE A 1 110 ? -1.717 21.016 2.361 1 97.19 110 ILE A C 1
ATOM 861 O O . ILE A 1 110 ? -2.322 20.969 3.436 1 97.19 110 ILE A O 1
ATOM 865 N N . ALA A 1 111 ? -2.303 21.109 1.182 1 97.88 111 ALA A N 1
ATOM 866 C CA . ALA A 1 111 ? -3.758 21.031 1.088 1 97.88 111 ALA A CA 1
ATOM 867 C C . ALA A 1 111 ? -4.266 19.656 1.541 1 97.88 111 ALA A C 1
ATOM 869 O O . ALA A 1 111 ? -3.664 18.625 1.222 1 97.88 111 ALA A O 1
ATOM 870 N N . PHE A 1 112 ? -5.387 19.625 2.326 1 98.5 112 PHE A N 1
ATOM 871 C CA . PHE A 1 112 ? -5.969 18.375 2.791 1 98.5 112 PHE A CA 1
ATOM 872 C C . PHE A 1 112 ? -7.484 18.5 2.912 1 98.5 112 PHE A C 1
ATOM 874 O O . PHE A 1 112 ? -8.023 19.609 2.916 1 98.5 112 PHE A O 1
ATOM 881 N N . VAL A 1 113 ? -8.141 17.391 2.92 1 98.5 113 VAL A N 1
ATOM 882 C CA . VAL A 1 113 ? -9.57 17.25 3.189 1 98.5 113 VAL A CA 1
ATOM 883 C C . VAL A 1 113 ? -9.781 16.5 4.5 1 98.5 113 VAL A C 1
ATOM 885 O O . VAL A 1 113 ? -9.109 15.5 4.762 1 98.5 113 VAL A O 1
ATOM 888 N N . LYS A 1 114 ? -10.656 17.031 5.289 1 98.06 114 LYS A N 1
ATOM 889 C CA . LYS A 1 114 ? -11 16.406 6.562 1 98.06 114 LYS A CA 1
ATOM 890 C C . LYS A 1 114 ? -12.3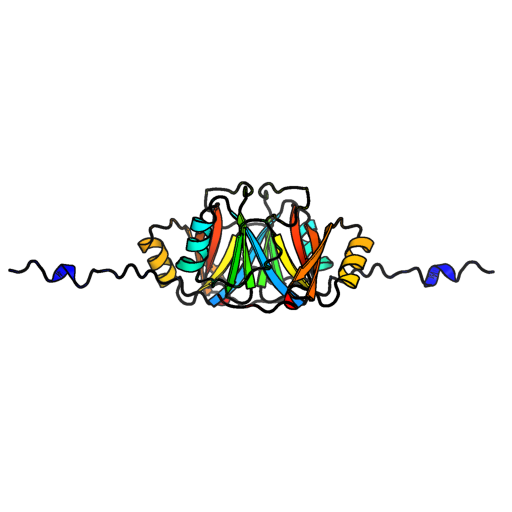52 15.703 6.48 1 98.06 114 LYS A C 1
ATOM 892 O O . LYS A 1 114 ? -13.305 16.234 5.906 1 98.06 114 LYS A O 1
ATOM 897 N N . ASN A 1 115 ? -12.375 14.508 6.938 1 97.25 115 ASN A N 1
ATOM 898 C CA . ASN A 1 115 ? -13.609 13.75 7.082 1 97.25 115 ASN A CA 1
ATOM 899 C C . ASN A 1 115 ? -13.758 13.18 8.492 1 97.25 115 ASN A C 1
ATOM 901 O O . ASN A 1 115 ? -12.766 12.828 9.133 1 97.25 115 ASN A O 1
ATOM 905 N N . VAL A 1 116 ? -14.984 13.188 8.992 1 96.44 116 VAL A N 1
ATOM 906 C CA . VAL A 1 116 ? -15.312 12.578 10.281 1 96.44 116 VAL A CA 1
ATOM 907 C C . VAL A 1 116 ? -16.562 11.727 10.148 1 96.44 116 VAL A C 1
ATOM 909 O O . VAL A 1 116 ? -17.531 12.125 9.5 1 96.44 116 VAL A O 1
ATOM 912 N N . PHE A 1 117 ? -16.516 10.57 10.703 1 95.56 117 PHE A N 1
ATOM 913 C CA . PHE A 1 117 ? -17.719 9.75 10.789 1 95.56 117 PHE A CA 1
ATOM 914 C C . PHE A 1 117 ? -17.812 9.062 12.141 1 95.56 117 PHE A C 1
ATOM 916 O O . PHE A 1 117 ? -16.844 9.07 12.914 1 95.56 117 PHE A O 1
ATOM 923 N N . VAL A 1 118 ? -19.031 8.547 12.438 1 95.56 118 VAL A N 1
ATOM 924 C CA . VAL A 1 118 ? -19.266 7.855 13.703 1 95.56 118 VAL A CA 1
ATOM 925 C C . VAL A 1 118 ? -19.672 6.41 13.43 1 95.56 118 VAL A C 1
ATOM 927 O O . VAL A 1 118 ? -20.5 6.145 12.547 1 95.56 118 VAL A O 1
ATOM 930 N N . GLU A 1 119 ? -19.031 5.535 14.117 1 94.44 119 GLU A N 1
ATOM 931 C CA . GLU A 1 119 ? -19.359 4.113 14.094 1 94.44 119 GLU A CA 1
ATOM 932 C C . GLU A 1 119 ? -19.484 3.551 15.5 1 94.44 119 GLU A C 1
ATOM 934 O O . GLU A 1 119 ? -18.547 3.609 16.281 1 94.44 119 GLU A O 1
ATOM 939 N N . ASP A 1 120 ? -20.688 3.045 15.812 1 92.44 120 ASP A N 1
ATOM 940 C CA . ASP A 1 120 ? -20.953 2.482 17.125 1 92.44 120 ASP A CA 1
ATOM 941 C C . ASP A 1 120 ? -20.578 3.463 18.234 1 92.44 120 ASP A C 1
ATOM 943 O O . ASP A 1 120 ? -19.891 3.09 19.203 1 92.44 120 ASP A O 1
ATOM 947 N N . GLY A 1 121 ? -20.766 4.73 18.094 1 94.25 121 GLY A N 1
ATOM 948 C CA . GLY A 1 121 ? -20.578 5.77 19.094 1 94.25 121 GLY A CA 1
ATOM 949 C C . GLY A 1 121 ? -19.156 6.297 19.125 1 94.25 121 GLY A C 1
ATOM 950 O O . GLY A 1 121 ? -18.844 7.191 19.922 1 94.25 121 GLY A O 1
ATOM 951 N N . VAL A 1 122 ? -18.359 5.754 18.297 1 95.19 122 VAL A N 1
ATOM 952 C CA . VAL A 1 122 ? -16.969 6.172 18.281 1 95.19 122 VAL A CA 1
ATOM 953 C C . VAL A 1 122 ? -16.719 7.105 17.109 1 95.19 122 VAL A C 1
ATOM 955 O O . VAL A 1 122 ? -17.078 6.793 15.969 1 95.19 122 VAL A O 1
ATOM 958 N N . GLN A 1 123 ? -16.141 8.234 17.375 1 96.12 123 GLN A N 1
ATOM 959 C CA . GLN A 1 123 ? -15.82 9.195 16.312 1 96.12 123 GLN A CA 1
ATOM 960 C C . GLN A 1 123 ? -14.484 8.859 15.648 1 96.12 123 GLN A C 1
ATOM 962 O O . GLN A 1 123 ? -13.477 8.664 16.328 1 96.12 123 GLN A O 1
ATOM 967 N N . VAL A 1 124 ? -14.5 8.812 14.359 1 96.88 124 VAL A N 1
ATOM 968 C CA . VAL A 1 124 ? -13.305 8.531 13.562 1 96.88 124 VAL A CA 1
ATOM 969 C C . VAL A 1 124 ? -13 9.719 12.656 1 96.88 124 VAL A C 1
ATOM 971 O O . VAL A 1 124 ? -13.883 10.219 11.953 1 96.88 124 VAL A O 1
ATOM 974 N N . GLY A 1 125 ? -11.781 10.203 12.75 1 97.94 125 GLY A N 1
ATOM 975 C CA . GLY A 1 125 ? -11.328 11.289 11.891 1 97.94 125 GLY A CA 1
ATOM 976 C C . GLY A 1 125 ? -10.367 10.828 10.812 1 97.94 125 GLY A C 1
ATOM 977 O O . GLY A 1 125 ? -9.594 9.891 11.031 1 97.94 125 GLY A O 1
ATOM 978 N N . GLN A 1 126 ? -10.43 11.477 9.703 1 98.44 126 GLN A N 1
ATOM 979 C CA . GLN A 1 126 ? -9.57 11.203 8.555 1 98.44 126 GLN A CA 1
ATOM 980 C C . GLN A 1 126 ? -9.062 12.492 7.926 1 98.44 126 GLN A C 1
ATOM 982 O O . GLN A 1 126 ? -9.805 13.461 7.801 1 98.44 126 GLN A O 1
ATOM 987 N N . LEU A 1 127 ? -7.855 12.562 7.621 1 98.88 127 LEU A N 1
ATOM 988 C CA . LEU A 1 127 ? -7.242 13.617 6.824 1 98.88 127 LEU A CA 1
ATOM 989 C C . LEU A 1 127 ? -6.648 13.055 5.535 1 98.88 127 LEU A C 1
ATOM 991 O O . LEU A 1 127 ? -5.883 12.086 5.57 1 98.88 127 LEU A O 1
ATOM 995 N N . PHE A 1 128 ? -7.043 13.625 4.418 1 98.88 128 PHE A N 1
ATOM 996 C CA . PHE A 1 128 ? -6.562 13.172 3.117 1 98.88 128 PHE A CA 1
ATOM 997 C C . PHE A 1 128 ? -5.742 14.258 2.432 1 98.88 128 PHE A C 1
ATOM 999 O O . PHE A 1 128 ? -6.148 15.422 2.396 1 98.88 128 PHE A O 1
ATOM 1006 N N . PHE A 1 129 ? -4.645 13.891 1.873 1 98.81 129 PHE A N 1
ATOM 1007 C CA . PHE A 1 129 ? -3.803 14.797 1.102 1 98.81 129 PHE A CA 1
ATOM 1008 C C . PHE A 1 129 ? -2.975 14.031 0.078 1 98.81 129 PHE A C 1
ATOM 1010 O O . PHE A 1 129 ? -3.047 12.805 0.009 1 98.81 129 PHE A O 1
ATOM 1017 N N . HIS A 1 130 ? -2.242 14.711 -0.735 1 98.69 130 HIS A N 1
ATOM 1018 C CA . HIS A 1 130 ? -1.523 14.078 -1.838 1 98.69 130 HIS A CA 1
ATOM 1019 C C . HIS A 1 130 ? -0.015 14.18 -1.64 1 98.69 130 HIS A C 1
ATOM 1021 O O . HIS A 1 130 ? 0.481 15.172 -1.101 1 98.69 130 HIS A O 1
ATOM 1027 N N . ASP A 1 131 ? 0.641 13.133 -2.1 1 98.56 131 ASP A N 1
ATOM 1028 C CA . ASP A 1 131 ? 2.08 13.273 -2.305 1 98.56 131 ASP A CA 1
ATOM 1029 C C . ASP A 1 131 ? 2.375 14.062 -3.582 1 98.56 131 ASP A C 1
ATOM 1031 O O . ASP A 1 131 ? 1.454 14.508 -4.27 1 98.56 131 ASP A O 1
ATOM 1035 N N . PRO A 1 132 ? 3.605 14.258 -4.008 1 98.25 132 PRO A N 1
ATOM 1036 C CA . PRO A 1 132 ? 3.957 15.125 -5.137 1 98.25 132 PRO A CA 1
ATOM 1037 C C . PRO A 1 132 ? 3.41 14.609 -6.465 1 98.25 132 PRO A C 1
ATOM 1039 O O . PRO A 1 132 ? 3.338 15.367 -7.441 1 98.25 132 PRO A O 1
ATOM 1042 N N . ASP A 1 133 ? 3.074 13.281 -6.57 1 98 133 ASP A N 1
ATOM 1043 C CA . ASP A 1 133 ? 2.566 12.703 -7.812 1 98 133 ASP A CA 1
ATOM 1044 C C . ASP A 1 133 ? 1.103 12.297 -7.672 1 98 133 ASP A C 1
ATOM 1046 O O . ASP A 1 133 ? 0.646 11.367 -8.336 1 98 133 ASP A O 1
ATOM 1050 N N . ASP A 1 134 ? 0.408 12.82 -6.645 1 97.44 134 ASP A N 1
ATOM 1051 C CA . ASP A 1 134 ? -1.036 12.75 -6.449 1 97.44 134 ASP A CA 1
ATOM 1052 C C . ASP A 1 134 ? -1.45 11.383 -5.902 1 97.44 134 ASP A C 1
ATOM 1054 O O . ASP A 1 134 ? -2.623 11.008 -5.98 1 97.44 134 ASP A O 1
ATOM 1058 N N . ASN A 1 135 ? -0.485 10.586 -5.438 1 97.69 135 ASN A N 1
ATOM 1059 C CA . ASN A 1 135 ? -0.908 9.492 -4.562 1 97.69 135 ASN A CA 1
ATOM 1060 C C . ASN A 1 135 ? -1.612 10.016 -3.314 1 97.69 135 ASN A C 1
ATOM 1062 O O . ASN A 1 135 ? -1.08 10.883 -2.611 1 97.69 135 ASN A O 1
ATOM 1066 N N . MET A 1 136 ? -2.73 9.523 -3.076 1 98.56 136 MET A N 1
ATOM 1067 C CA . MET A 1 136 ? -3.471 10.031 -1.923 1 98.56 136 MET A CA 1
ATOM 1068 C C . MET A 1 136 ? -3.055 9.305 -0.648 1 98.56 136 MET A C 1
ATOM 1070 O O . MET A 1 136 ? -2.945 8.078 -0.637 1 98.56 136 MET A O 1
ATOM 1074 N N . ILE A 1 137 ? -2.83 10.062 0.377 1 98.88 137 ILE A N 1
ATOM 1075 C CA . ILE A 1 137 ? -2.473 9.594 1.712 1 98.88 137 ILE A CA 1
ATOM 1076 C C . ILE A 1 137 ? -3.602 9.906 2.689 1 98.88 137 ILE A C 1
ATOM 1078 O O . ILE A 1 137 ? -4.176 11 2.654 1 98.88 137 ILE A O 1
ATOM 1082 N N . GLU A 1 138 ? -3.865 8.984 3.494 1 98.94 138 GLU A N 1
ATOM 1083 C CA . GLU A 1 138 ? -4.789 9.195 4.605 1 98.94 138 GLU A CA 1
ATOM 1084 C C . GLU A 1 138 ? -4.07 9.078 5.945 1 98.94 138 GLU A C 1
ATOM 1086 O O . GLU A 1 138 ? -3.25 8.18 6.141 1 98.94 138 GLU A O 1
ATOM 1091 N N . ILE A 1 139 ? -4.324 9.992 6.793 1 98.88 139 ILE A N 1
ATOM 1092 C CA . ILE A 1 139 ? -4 9.828 8.203 1 98.88 139 ILE A CA 1
ATOM 1093 C C . ILE A 1 139 ? -5.285 9.773 9.023 1 98.88 139 ILE A C 1
ATOM 1095 O O . ILE A 1 139 ? -6.172 10.609 8.859 1 98.88 139 ILE A O 1
ATOM 1099 N N . CYS A 1 140 ? -5.344 8.781 9.891 1 98.62 140 CYS A N 1
ATOM 1100 C CA . CYS A 1 140 ? -6.598 8.578 10.609 1 98.62 140 CYS A CA 1
ATOM 1101 C C . CYS A 1 140 ? -6.344 8.016 12 1 98.62 140 CYS A C 1
ATOM 1103 O O . CYS A 1 140 ? -5.199 7.727 12.359 1 98.62 140 CYS A O 1
ATOM 1105 N N . ASN A 1 141 ? -7.375 8 12.805 1 98 141 ASN A N 1
ATOM 1106 C CA . ASN A 1 141 ? -7.391 7.223 14.039 1 98 141 ASN A CA 1
ATOM 1107 C C . ASN A 1 141 ? -8.25 5.969 13.906 1 98 141 ASN A C 1
ATOM 1109 O O . ASN A 1 141 ? -8.953 5.586 14.844 1 98 141 ASN A O 1
ATOM 1113 N N . CYS A 1 142 ? -8.172 5.367 12.727 1 95.31 142 CYS A N 1
ATOM 1114 C CA . CYS A 1 142 ? -9.031 4.242 12.391 1 95.31 142 CYS A CA 1
ATOM 1115 C C . CYS A 1 142 ? -8.781 3.064 13.32 1 95.31 142 CYS A C 1
ATOM 1117 O O . CYS A 1 142 ? -9.633 2.18 13.453 1 95.31 142 CYS A O 1
ATOM 1119 N N . ASP A 1 143 ? -7.699 3.043 13.953 1 95.44 143 ASP A N 1
ATOM 1120 C CA . ASP A 1 143 ? -7.344 1.934 14.828 1 95.44 143 ASP A CA 1
ATOM 1121 C C . ASP A 1 143 ? -8.195 1.937 16.094 1 95.44 143 ASP A C 1
ATOM 1123 O O . ASP A 1 143 ? -8.18 0.977 16.859 1 95.44 143 ASP A O 1
ATOM 1127 N N . VAL A 1 144 ? -8.992 2.973 16.328 1 95.44 144 VAL A N 1
ATOM 1128 C CA . VAL A 1 144 ? -9.906 3 17.469 1 95.44 144 VAL A CA 1
ATOM 1129 C C . VAL A 1 144 ? -11.031 1.985 17.25 1 95.44 144 VAL A C 1
ATOM 1131 O O . VAL A 1 144 ? -11.719 1.604 18.203 1 95.44 144 VAL A O 1
ATOM 1134 N N . LEU A 1 145 ? -11.281 1.694 15.984 1 95.06 145 LEU A N 1
ATOM 1135 C CA . LEU A 1 145 ? -12.273 0.666 15.68 1 95.06 145 LEU A CA 1
ATOM 1136 C C . LEU A 1 145 ? -11.625 -0.718 15.672 1 95.06 145 LEU A C 1
ATOM 1138 O O . LEU A 1 145 ? -10.562 -0.911 15.078 1 95.06 145 LEU A O 1
ATOM 1142 N N . PRO A 1 146 ? -12.258 -1.694 16.297 1 95.19 146 PRO A N 1
ATOM 1143 C CA . PRO A 1 146 ? -11.711 -3.053 16.25 1 95.19 146 PRO A CA 1
ATOM 1144 C C . PRO A 1 146 ? -11.859 -3.713 14.891 1 95.19 146 PRO A C 1
ATOM 1146 O O . PRO A 1 146 ? -12.797 -3.396 14.148 1 95.19 146 PRO A O 1
ATOM 1149 N N . VAL A 1 147 ? -10.875 -4.539 14.523 1 97.06 147 VAL A N 1
ATOM 1150 C CA . VAL A 1 147 ? -11.023 -5.41 13.359 1 97.06 147 VAL A CA 1
ATOM 1151 C C . VAL A 1 147 ? -11.898 -6.609 13.719 1 97.06 147 VAL A C 1
ATOM 1153 O O . VAL A 1 147 ? -11.5 -7.453 14.523 1 97.06 147 VAL A O 1
ATOM 1156 N N . VAL A 1 148 ? -13.094 -6.703 13.141 1 97.5 148 VAL A N 1
ATOM 1157 C CA . VAL A 1 148 ? -14.055 -7.742 13.492 1 97.5 148 VAL A CA 1
ATOM 1158 C C . VAL A 1 148 ? -14.234 -8.695 12.312 1 97.5 148 VAL A C 1
ATOM 1160 O O . VAL A 1 148 ? -14.781 -8.32 11.273 1 97.5 148 VAL A O 1
ATOM 1163 N N . PRO A 1 149 ? -13.711 -9.969 12.477 1 97.5 149 PRO A N 1
ATOM 1164 C CA . PRO A 1 149 ? -13.914 -10.945 11.398 1 97.5 149 PRO A CA 1
ATOM 1165 C C . PRO A 1 149 ? -15.391 -11.172 11.086 1 97.5 149 PRO A C 1
ATOM 1167 O O . PRO A 1 149 ? -16.234 -11.109 11.977 1 97.5 149 PRO A O 1
ATOM 1170 N N . LEU A 1 150 ? -15.664 -11.453 9.82 1 96.75 150 LEU A N 1
ATOM 1171 C CA . LEU A 1 150 ? -17.016 -11.797 9.398 1 96.75 150 LEU A CA 1
ATOM 1172 C C . LEU A 1 150 ? -17.25 -13.297 9.469 1 96.75 150 LEU A C 1
ATOM 1174 O O . LEU A 1 150 ? -16.328 -14.086 9.266 1 96.75 150 LEU A O 1
ATOM 1178 N N . MET B 1 1 ? 9.305 51.281 23.609 1 28.2 1 MET B N 1
ATOM 1179 C CA . MET B 1 1 ? 10.305 50.219 23.562 1 28.2 1 MET B CA 1
ATOM 1180 C C . MET B 1 1 ? 9.641 48.844 23.531 1 28.2 1 MET B C 1
ATOM 1182 O O . MET B 1 1 ? 10.281 47.844 23.844 1 28.2 1 MET B O 1
ATOM 1186 N N . LEU B 1 2 ? 8.281 48.781 23.375 1 33.5 2 LEU B N 1
ATOM 1187 C CA . LEU B 1 2 ? 7.387 47.625 23.469 1 33.5 2 LEU B CA 1
ATOM 1188 C C . LEU B 1 2 ? 7.676 46.625 22.359 1 33.5 2 LEU B C 1
ATOM 1190 O O . LEU B 1 2 ? 6.895 45.688 22.156 1 33.5 2 LEU B O 1
ATOM 1194 N N . GLY B 1 3 ? 8.539 47 21.359 1 34.75 3 GLY B N 1
ATOM 1195 C CA . GLY B 1 3 ? 8.445 46.375 20.047 1 34.75 3 GLY B CA 1
ATOM 1196 C C . GLY B 1 3 ? 8.828 44.906 20.062 1 34.75 3 GLY B C 1
ATOM 1197 O O . GLY B 1 3 ? 8.367 44.125 19.219 1 34.75 3 GLY B O 1
ATOM 1198 N N . SER B 1 4 ? 10.047 44.531 20.547 1 42.88 4 SER B N 1
ATOM 1199 C CA . SER B 1 4 ? 10.859 43.406 20.062 1 42.88 4 SER B CA 1
ATOM 1200 C C . SER B 1 4 ? 10.344 42.094 20.609 1 42.88 4 SER B C 1
ATOM 1202 O O . SER B 1 4 ? 10.93 41.031 20.344 1 42.88 4 SER B O 1
ATOM 1204 N N . HIS B 1 5 ? 9.609 42.062 21.734 1 42.97 5 HIS B N 1
ATOM 1205 C CA . HIS B 1 5 ? 9.453 40.75 22.391 1 42.97 5 HIS B CA 1
ATOM 1206 C C . HIS B 1 5 ? 8.625 39.812 21.531 1 42.97 5 HIS B C 1
ATOM 1208 O O . HIS B 1 5 ? 8.477 38.625 21.859 1 42.97 5 HIS B O 1
ATOM 1214 N N . GLN B 1 6 ? 7.586 40.344 20.828 1 37.22 6 GLN B N 1
ATOM 1215 C CA . GLN B 1 6 ? 6.621 39.438 20.25 1 37.22 6 GLN B CA 1
ATOM 1216 C C . GLN B 1 6 ? 7.277 38.531 19.188 1 37.22 6 GLN B C 1
ATOM 1218 O O . GLN B 1 6 ? 6.641 37.656 18.641 1 37.22 6 GLN B O 1
ATOM 1223 N N . ASP B 1 7 ? 8.367 39 18.656 1 41.22 7 ASP B N 1
ATOM 1224 C CA . ASP B 1 7 ? 8.953 38.188 17.609 1 41.22 7 ASP B CA 1
ATOM 1225 C C . ASP B 1 7 ? 9.352 36.812 18.141 1 41.22 7 ASP B C 1
ATOM 1227 O O . ASP B 1 7 ? 9.734 35.906 17.375 1 41.22 7 ASP B O 1
ATOM 1231 N N . GLY B 1 8 ? 9.703 36.688 19.375 1 39.38 8 GLY B N 1
ATOM 1232 C CA . GLY B 1 8 ? 10.266 35.469 19.969 1 39.38 8 GLY B CA 1
ATOM 1233 C C . GLY B 1 8 ? 9.344 34.281 19.891 1 39.38 8 GLY B C 1
ATOM 1234 O O . GLY B 1 8 ? 9.797 33.125 19.75 1 39.38 8 GLY B O 1
ATOM 1235 N N . GLU B 1 9 ? 8.125 34.344 20.562 1 38.5 9 GLU B N 1
ATOM 1236 C CA . GLU B 1 9 ? 7.215 33.219 20.766 1 38.5 9 GLU B CA 1
ATOM 1237 C C . GLU B 1 9 ? 6.738 32.656 19.422 1 38.5 9 GLU B C 1
ATOM 1239 O O . GLU B 1 9 ? 6.449 31.453 19.328 1 38.5 9 GLU B O 1
ATOM 1244 N N . LEU B 1 10 ? 6.344 33.531 18.562 1 38.19 10 LEU B N 1
ATOM 1245 C CA . LEU B 1 10 ? 5.77 33.031 17.312 1 38.19 10 LEU B CA 1
ATOM 1246 C C . LEU B 1 10 ? 6.832 32.344 16.469 1 38.19 10 LEU B C 1
ATOM 1248 O O . LEU B 1 10 ? 6.582 32.031 15.305 1 38.19 10 LEU B O 1
ATOM 1252 N N . GLU B 1 11 ? 8.055 32.531 16.781 1 42.5 11 GLU B N 1
ATOM 1253 C CA . GLU B 1 11 ? 8.844 31.625 15.961 1 42.5 11 GLU B CA 1
ATOM 1254 C C . GLU B 1 11 ? 8.227 30.234 15.945 1 42.5 11 GLU B C 1
ATOM 1256 O O . GLU B 1 11 ? 8.414 29.453 16.875 1 42.5 11 GLU B O 1
ATOM 1261 N N . LYS B 1 12 ? 6.906 30.234 15.805 1 43.25 12 LYS B N 1
ATOM 1262 C CA . LYS B 1 12 ? 6.184 29.031 15.383 1 43.25 12 LYS B CA 1
ATOM 1263 C C . LYS B 1 12 ? 7.137 28 14.789 1 43.25 12 LYS B C 1
ATOM 1265 O O . LYS B 1 12 ? 7.637 28.172 13.68 1 43.25 12 LYS B O 1
ATOM 1270 N N . MET B 1 13 ? 8.008 27.406 15.398 1 43.06 13 MET B N 1
ATOM 1271 C CA . MET B 1 13 ? 8.93 26.328 15.062 1 43.06 13 MET B CA 1
ATOM 1272 C C . MET B 1 13 ? 8.367 25.469 13.93 1 43.06 13 MET B C 1
ATOM 1274 O O . MET B 1 13 ? 7.41 24.719 14.125 1 43.06 13 MET B O 1
ATOM 1278 N N . GLU B 1 14 ? 8.18 26.125 12.711 1 51.72 14 GLU B N 1
ATOM 1279 C CA . GLU B 1 14 ? 7.992 25.266 11.555 1 51.72 14 GLU B CA 1
ATOM 1280 C C . GLU B 1 14 ? 8.5 23.844 11.836 1 51.72 14 GLU B C 1
ATOM 1282 O O . GLU B 1 14 ? 9.703 23.594 11.758 1 51.72 14 GLU B O 1
ATOM 1287 N N . SER B 1 15 ? 8.094 23.438 12.891 1 60.03 15 SER B N 1
ATOM 1288 C CA . SER B 1 15 ? 8.531 22.078 13.203 1 60.03 15 SER B CA 1
ATOM 1289 C C . SER B 1 15 ? 8.656 21.234 11.945 1 60.03 15 SER B C 1
ATOM 1291 O O . SER B 1 15 ? 7.73 21.172 11.133 1 60.03 15 SER B O 1
ATOM 1293 N N . ARG B 1 16 ? 9.898 21.172 11.328 1 80.88 16 ARG B N 1
ATOM 1294 C CA . ARG B 1 16 ? 10.336 20.359 10.203 1 80.88 16 ARG B CA 1
ATOM 1295 C C . ARG B 1 16 ? 10.305 18.875 10.547 1 80.88 16 ARG B C 1
ATOM 1297 O O . ARG B 1 16 ? 10.891 18.062 9.844 1 80.88 16 ARG B O 1
ATOM 1304 N N . GLU B 1 17 ? 9.586 18.719 11.781 1 90.25 17 GLU B N 1
ATOM 1305 C CA . GLU B 1 17 ? 9.594 17.297 12.156 1 90.25 17 GLU B CA 1
ATOM 1306 C C . GLU B 1 17 ? 8.531 16.516 11.391 1 90.25 17 GLU B C 1
ATOM 1308 O O . GLU B 1 17 ? 7.449 17.047 11.109 1 90.25 17 GLU B O 1
ATOM 1313 N N . PRO B 1 18 ? 8.82 15.375 11.086 1 95.12 18 PRO B N 1
ATOM 1314 C CA . PRO B 1 18 ? 7.82 14.555 10.398 1 95.12 18 PRO B CA 1
ATOM 1315 C C . PRO B 1 18 ? 6.582 14.305 11.258 1 95.12 18 PRO B C 1
ATOM 1317 O O . PRO B 1 18 ? 6.629 14.461 12.477 1 95.12 18 PRO B O 1
ATOM 1320 N N . LEU B 1 19 ? 5.5 13.961 10.547 1 96.5 19 LEU B N 1
ATOM 1321 C CA . LEU B 1 19 ? 4.297 13.523 11.242 1 96.5 19 LEU B CA 1
ATOM 1322 C C . LEU B 1 19 ? 4.605 12.375 12.195 1 96.5 19 LEU B C 1
ATOM 1324 O O . LEU B 1 19 ? 5.438 11.516 11.891 1 96.5 19 LEU B O 1
ATOM 1328 N N . GLN B 1 20 ? 3.938 12.375 13.32 1 93.88 20 GLN B N 1
ATOM 1329 C CA . GLN B 1 20 ? 4.082 11.266 14.266 1 93.88 20 GLN B CA 1
ATOM 1330 C C . GLN B 1 20 ? 3.088 10.148 13.961 1 93.88 20 GLN B C 1
ATOM 1332 O O . GLN B 1 20 ? 2 10.109 14.539 1 93.88 20 GLN B O 1
ATOM 1337 N N . LEU B 1 21 ? 3.453 9.258 13.102 1 98 21 LEU B N 1
ATOM 1338 C CA . LEU B 1 21 ? 2.602 8.156 12.68 1 98 21 LEU B CA 1
ATOM 1339 C C . LEU B 1 21 ? 2.943 6.883 13.453 1 98 21 LEU B C 1
ATOM 1341 O O . LEU B 1 21 ? 4.07 6.723 13.93 1 98 21 LEU B O 1
ATOM 1345 N N . LEU B 1 22 ? 1.985 6.047 13.594 1 97.38 22 LEU B N 1
ATOM 1346 C CA . LEU B 1 22 ? 2.154 4.863 14.43 1 97.38 22 LEU B CA 1
ATOM 1347 C C . LEU B 1 22 ? 2.336 3.613 13.578 1 97.38 22 LEU B C 1
ATOM 1349 O O . LEU B 1 22 ? 3.135 2.736 13.914 1 97.38 22 LEU B O 1
ATOM 1353 N N . ALA B 1 23 ? 1.539 3.479 12.484 1 98 23 ALA B N 1
ATOM 1354 C CA . ALA B 1 23 ? 1.534 2.262 11.68 1 98 23 ALA B CA 1
ATOM 1355 C C . ALA B 1 23 ? 0.77 2.471 10.375 1 98 23 ALA B C 1
ATOM 1357 O O . ALA B 1 23 ? -0.039 3.395 10.266 1 98 23 ALA B O 1
ATOM 1358 N N . LEU B 1 24 ? 1.119 1.667 9.375 1 98.56 24 LEU B N 1
ATOM 1359 C CA . LEU B 1 24 ? 0.233 1.514 8.227 1 98.56 24 LEU B CA 1
ATOM 1360 C C . LEU B 1 24 ? -1.092 0.884 8.641 1 98.56 24 LEU B C 1
ATOM 1362 O O . LEU B 1 24 ? -1.111 -0.096 9.391 1 98.56 24 LEU B O 1
ATOM 1366 N N . ASN B 1 25 ? -2.191 1.475 8.281 1 98.62 25 ASN B N 1
ATOM 1367 C CA . ASN B 1 25 ? -3.494 0.951 8.68 1 98.62 25 ASN B CA 1
ATOM 1368 C C . ASN B 1 25 ? -4.137 0.139 7.559 1 98.62 25 ASN B C 1
ATOM 1370 O O . ASN B 1 25 ? -4.547 -1.004 7.77 1 98.62 25 ASN B O 1
ATOM 1374 N N . HIS B 1 26 ? -4.309 0.792 6.398 1 98.81 26 HIS B N 1
ATOM 1375 C CA . HIS B 1 26 ? -4.953 0.085 5.297 1 98.81 26 HIS B CA 1
ATOM 1376 C C . HIS B 1 26 ? -4.566 0.692 3.951 1 98.81 26 HIS B C 1
ATOM 1378 O O . HIS B 1 26 ? -3.984 1.777 3.898 1 98.81 26 HIS B O 1
ATOM 1384 N N . VAL B 1 27 ? -4.84 -0.063 2.924 1 98.81 27 VAL B N 1
ATOM 1385 C CA . VAL B 1 27 ? -4.836 0.403 1.541 1 98.81 27 VAL B CA 1
ATOM 1386 C C . VAL B 1 27 ? -6.238 0.266 0.946 1 98.81 27 VAL B C 1
ATOM 1388 O O . VAL B 1 27 ? -6.918 -0.736 1.173 1 98.81 27 VAL B O 1
ATOM 1391 N N . SER B 1 28 ? -6.609 1.281 0.207 1 98.69 28 SER B N 1
ATOM 1392 C CA . SER B 1 28 ? -7.871 1.14 -0.513 1 98.69 28 SER B CA 1
ATOM 1393 C C . SER B 1 28 ? -7.637 0.965 -2.01 1 98.69 28 SER B C 1
ATOM 1395 O O . SER B 1 28 ? -6.668 1.499 -2.559 1 98.69 28 SER B O 1
ATOM 1397 N N . ARG B 1 29 ? -8.484 0.239 -2.629 1 98.19 29 ARG B N 1
ATOM 1398 C CA . ARG B 1 29 ? -8.5 0.006 -4.07 1 98.19 29 ARG B CA 1
ATOM 1399 C C . ARG B 1 29 ? -9.906 0.186 -4.633 1 98.19 29 ARG B C 1
ATOM 1401 O O . ARG B 1 29 ? -10.859 -0.449 -4.168 1 98.19 29 ARG B O 1
ATOM 1408 N N . VAL B 1 30 ? -9.977 1.051 -5.602 1 98.19 30 VAL B N 1
ATOM 1409 C CA . VAL B 1 30 ? -11.234 1.146 -6.348 1 98.19 30 VAL B CA 1
ATOM 1410 C C . VAL B 1 30 ? -11.32 0.011 -7.363 1 98.19 30 VAL B C 1
ATOM 1412 O O . VAL B 1 30 ? -10.352 -0.257 -8.086 1 98.19 30 VAL B O 1
ATOM 1415 N N . CYS B 1 31 ? -12.359 -0.645 -7.395 1 98.12 31 CYS B N 1
ATOM 1416 C CA . CYS B 1 31 ? -12.477 -1.775 -8.312 1 98.12 31 CYS B CA 1
ATOM 1417 C C . CYS B 1 31 ? -13.727 -1.648 -9.172 1 98.12 31 CYS B C 1
ATOM 1419 O O . CYS B 1 31 ? -14.766 -1.188 -8.703 1 98.12 31 CYS B O 1
ATOM 1421 N 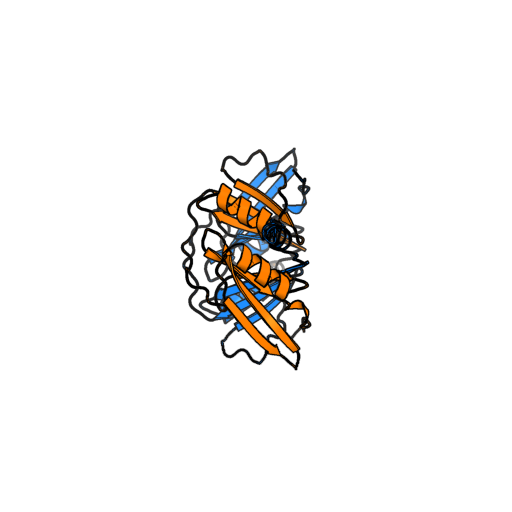N . SER B 1 32 ? -13.695 -2.049 -10.43 1 98.44 32 SER B N 1
ATOM 1422 C CA . SER B 1 32 ? -14.797 -1.996 -11.391 1 98.44 32 SER B CA 1
ATOM 1423 C C . SER B 1 32 ? -15.781 -3.141 -11.172 1 98.44 32 SER B C 1
ATOM 1425 O O . SER B 1 32 ? -16.984 -2.984 -11.391 1 98.44 32 SER B O 1
ATOM 1427 N N . ASP B 1 33 ? -15.32 -4.281 -10.797 1 98.75 33 ASP B N 1
ATOM 1428 C CA . ASP B 1 33 ? -16.078 -5.484 -10.477 1 98.75 33 ASP B CA 1
ATOM 1429 C C . ASP B 1 33 ? -15.766 -5.98 -9.07 1 98.75 33 ASP B C 1
ATOM 1431 O O . ASP B 1 33 ? -14.82 -6.742 -8.875 1 98.75 33 ASP B O 1
ATOM 1435 N N . LEU B 1 34 ? -16.609 -5.605 -8.094 1 98.69 34 LEU B N 1
ATOM 1436 C CA . LEU B 1 34 ? -16.344 -5.859 -6.684 1 98.69 34 LEU B CA 1
ATOM 1437 C C . LEU B 1 34 ? -16.297 -7.359 -6.398 1 98.69 34 LEU B C 1
ATOM 1439 O O . LEU B 1 34 ? -15.367 -7.84 -5.75 1 98.69 34 LEU B O 1
ATOM 1443 N N . PRO B 1 35 ? -17.219 -8.188 -6.906 1 98.75 35 PRO B N 1
ATOM 1444 C CA . PRO B 1 35 ? -17.125 -9.625 -6.656 1 98.75 35 PRO B CA 1
ATOM 1445 C C . PRO B 1 35 ? -15.82 -10.234 -7.172 1 98.75 35 PRO B C 1
ATOM 1447 O O . PRO B 1 35 ? -15.227 -11.086 -6.504 1 98.75 35 PRO B O 1
ATOM 1450 N N . ALA B 1 36 ? -15.367 -9.82 -8.328 1 98.75 36 ALA B N 1
ATOM 1451 C CA . ALA B 1 36 ? -14.125 -10.352 -8.891 1 98.75 36 ALA B CA 1
ATOM 1452 C C . ALA B 1 36 ? -12.93 -9.984 -8.023 1 98.75 36 ALA B C 1
ATOM 1454 O O . ALA B 1 36 ? -12.07 -10.82 -7.75 1 98.75 36 ALA B O 1
ATOM 1455 N N . SER B 1 37 ? -12.898 -8.703 -7.629 1 98.88 37 SER B N 1
ATOM 1456 C CA . SER B 1 37 ? -11.805 -8.266 -6.766 1 98.88 37 SER B CA 1
ATOM 1457 C C . SER B 1 37 ? -11.859 -8.961 -5.41 1 98.88 37 SER B C 1
ATOM 1459 O O . SER B 1 37 ? -10.828 -9.375 -4.883 1 98.88 37 SER B O 1
ATOM 1461 N N . TYR B 1 38 ? -13.031 -9.055 -4.926 1 98.81 38 TYR B N 1
ATOM 1462 C CA . TYR B 1 38 ? -13.227 -9.75 -3.656 1 98.81 38 TYR B CA 1
ATOM 1463 C C . TYR B 1 38 ? -12.68 -11.172 -3.727 1 98.81 38 TYR B C 1
ATOM 1465 O O . TYR B 1 38 ? -11.922 -11.602 -2.852 1 98.81 38 TYR B O 1
ATOM 1473 N N . ARG B 1 39 ? -13.016 -11.914 -4.723 1 98.5 39 ARG B N 1
ATOM 1474 C CA . ARG B 1 39 ? -12.555 -13.289 -4.898 1 98.5 39 ARG B CA 1
ATOM 1475 C C . ARG B 1 39 ? -11.039 -13.336 -5.059 1 98.5 39 ARG B C 1
ATOM 1477 O O . ARG B 1 39 ? -10.375 -14.195 -4.473 1 98.5 39 ARG B O 1
ATOM 1484 N N . PHE B 1 40 ? -10.516 -12.414 -5.801 1 98.69 40 PHE B N 1
ATOM 1485 C CA . PHE B 1 40 ? -9.078 -12.375 -6.023 1 98.69 40 PHE B CA 1
ATOM 1486 C C . PHE B 1 40 ? -8.328 -12.203 -4.711 1 98.69 40 PHE B C 1
ATOM 1488 O O . PHE B 1 40 ? -7.414 -12.977 -4.402 1 98.69 40 PHE B O 1
ATOM 1495 N N . TYR B 1 41 ? -8.727 -11.258 -3.928 1 98.81 41 TYR B N 1
ATOM 1496 C CA . TYR B 1 41 ? -7.949 -10.906 -2.74 1 98.81 41 TYR B CA 1
ATOM 1497 C C . TYR B 1 41 ? -8.203 -11.898 -1.613 1 98.81 41 TYR B C 1
ATOM 1499 O O . TYR B 1 41 ? -7.355 -12.086 -0.739 1 98.81 41 TYR B O 1
ATOM 1507 N N . THR B 1 42 ? -9.359 -12.586 -1.628 1 98.56 42 THR B N 1
ATOM 1508 C CA . THR B 1 42 ? -9.609 -13.57 -0.587 1 98.56 42 THR B CA 1
ATOM 1509 C C . THR B 1 42 ? -9.086 -14.945 -1.003 1 98.56 42 THR B C 1
ATOM 1511 O O . THR B 1 42 ? -8.305 -15.562 -0.272 1 98.56 42 THR B O 1
ATOM 1514 N N . GLU B 1 43 ? -9.352 -15.328 -2.213 1 97.56 43 GLU B N 1
ATOM 1515 C CA . GLU B 1 43 ? -9.078 -16.703 -2.627 1 97.56 43 GLU B CA 1
ATOM 1516 C C . GLU B 1 43 ? -7.645 -16.844 -3.129 1 97.56 43 GLU B C 1
ATOM 1518 O O . GLU B 1 43 ? -7.062 -17.938 -3.051 1 97.56 43 GLU B O 1
ATOM 1523 N N . ILE B 1 44 ? -7.098 -15.812 -3.666 1 97.88 44 ILE B N 1
ATOM 1524 C CA . ILE B 1 44 ? -5.738 -15.906 -4.191 1 97.88 44 ILE B CA 1
ATOM 1525 C C . ILE B 1 44 ? -4.75 -15.352 -3.17 1 97.88 44 ILE B C 1
ATOM 1527 O O . ILE B 1 44 ? -3.805 -16.031 -2.775 1 97.88 44 ILE B O 1
ATOM 1531 N N . LEU B 1 45 ? -4.992 -14.164 -2.635 1 98.38 45 LEU B N 1
ATOM 1532 C CA . LEU B 1 45 ? -4.004 -13.523 -1.773 1 98.38 45 LEU B CA 1
ATOM 1533 C C . LEU B 1 45 ? -4.266 -13.852 -0.307 1 98.38 45 LEU B C 1
ATOM 1535 O O . LEU B 1 45 ? -3.436 -13.562 0.557 1 98.38 45 LEU B O 1
ATOM 1539 N N . GLY B 1 46 ? -5.414 -14.367 0.046 1 98.12 46 GLY B N 1
ATOM 1540 C CA . GLY B 1 46 ? -5.629 -14.93 1.371 1 98.12 46 GLY B CA 1
ATOM 1541 C C . GLY B 1 46 ? -6.102 -13.906 2.385 1 98.12 46 GLY B C 1
ATOM 1542 O O . GLY B 1 46 ? -5.953 -14.102 3.592 1 98.12 46 GLY B O 1
ATOM 1543 N N . PHE B 1 47 ? -6.672 -12.797 1.945 1 98.81 47 PHE B N 1
ATOM 1544 C CA . PHE B 1 47 ? -7.258 -11.844 2.883 1 98.81 47 PHE B CA 1
ATOM 1545 C C . PHE B 1 47 ? -8.562 -12.383 3.459 1 98.81 47 PHE B C 1
ATOM 1547 O O . PHE B 1 47 ? -9.258 -13.172 2.811 1 98.81 47 PHE B O 1
ATOM 1554 N N . ASN B 1 48 ? -8.859 -11.867 4.664 1 98.81 48 ASN B N 1
ATOM 1555 C CA . ASN B 1 48 ? -10.078 -12.273 5.352 1 98.81 48 ASN B CA 1
ATOM 1556 C C . ASN B 1 48 ? -11.094 -11.133 5.422 1 98.81 48 ASN B C 1
ATOM 1558 O O . ASN B 1 48 ? -10.734 -9.992 5.703 1 98.81 48 ASN B O 1
ATOM 1562 N N . PRO B 1 49 ? -12.344 -11.438 5.156 1 98.88 49 PRO B N 1
ATOM 1563 C CA . PRO B 1 49 ? -13.359 -10.391 5.293 1 98.88 49 PRO B CA 1
ATOM 1564 C C . PRO B 1 49 ? -13.539 -9.93 6.738 1 98.88 49 PRO B C 1
ATOM 1566 O O . PRO B 1 49 ? -13.5 -10.742 7.66 1 98.88 49 PRO B O 1
ATOM 1569 N N . VAL B 1 50 ? -13.703 -8.664 6.906 1 98.75 50 VAL B N 1
ATOM 1570 C CA . VAL B 1 50 ? -13.961 -8.07 8.211 1 98.75 50 VAL B CA 1
ATOM 1571 C C . VAL B 1 50 ? -15.133 -7.094 8.109 1 98.75 50 VAL B C 1
ATOM 1573 O O . VAL B 1 50 ? -15.531 -6.703 7.012 1 98.75 50 VAL B O 1
ATOM 1576 N N . LYS B 1 51 ? -15.625 -6.707 9.211 1 97.69 51 LYS B N 1
ATOM 1577 C CA . LYS B 1 51 ? -16.766 -5.801 9.258 1 97.69 51 LYS B CA 1
ATOM 1578 C C . LYS B 1 51 ? -16.375 -4.402 8.781 1 97.69 51 LYS B C 1
ATOM 1580 O O . LYS B 1 51 ? -15.336 -3.873 9.172 1 97.69 51 LYS B O 1
ATOM 1585 N N . ARG B 1 52 ? -17.094 -3.898 7.922 1 96.25 52 ARG B N 1
ATOM 1586 C CA . ARG B 1 52 ? -16.938 -2.502 7.523 1 96.25 52 ARG B CA 1
ATOM 1587 C C . ARG B 1 52 ? -17.969 -1.617 8.227 1 96.25 52 ARG B C 1
ATOM 1589 O O . ARG B 1 52 ? -19.016 -2.098 8.656 1 96.25 52 ARG B O 1
ATOM 1596 N N . PRO B 1 53 ? -17.688 -0.303 8.344 1 95.31 53 PRO B N 1
ATOM 1597 C CA . PRO B 1 53 ? -18.656 0.585 8.992 1 95.31 53 PRO B CA 1
ATOM 1598 C C . PRO B 1 53 ? -20.016 0.567 8.312 1 95.31 53 PRO B C 1
ATOM 1600 O O . PRO B 1 53 ? -20.109 0.74 7.098 1 95.31 53 PRO B O 1
ATOM 1603 N N . ALA B 1 54 ? -21.016 0.447 9.086 1 93.06 54 ALA B N 1
ATOM 1604 C CA . ALA B 1 54 ? -22.391 0.337 8.578 1 93.06 54 ALA B CA 1
ATOM 1605 C C . ALA B 1 54 ? -22.875 1.675 8.039 1 93.06 54 ALA B C 1
ATOM 1607 O O . ALA B 1 54 ? -23.828 1.721 7.25 1 93.06 54 ALA B O 1
ATOM 1608 N N . SER B 1 55 ? -22.234 2.684 8.438 1 90.06 55 SER B N 1
ATOM 1609 C CA . SER B 1 55 ? -22.672 4.023 8.07 1 90.06 55 SER B CA 1
ATOM 1610 C C . SER B 1 55 ? -22.297 4.355 6.629 1 90.06 55 SER B C 1
ATOM 1612 O O . SER B 1 55 ? -22.781 5.34 6.066 1 90.06 55 SER B O 1
ATOM 1614 N N . PHE B 1 56 ? -21.438 3.559 6.023 1 93.75 56 PHE B N 1
ATOM 1615 C CA . PHE B 1 56 ? -21.016 3.84 4.652 1 93.75 56 PHE B CA 1
ATOM 1616 C C . PHE B 1 56 ? -22.125 3.461 3.666 1 93.75 56 PHE B C 1
ATOM 1618 O O . PHE B 1 56 ? -22.656 2.354 3.723 1 93.75 56 PHE B O 1
ATOM 1625 N N . GLU B 1 57 ? -22.344 4.367 2.699 1 92.88 57 GLU B N 1
ATOM 1626 C CA . GLU B 1 57 ? -23.469 4.203 1.784 1 92.88 57 GLU B CA 1
ATOM 1627 C C . GLU B 1 57 ? -23 3.746 0.406 1 92.88 57 GLU B C 1
ATOM 1629 O O . GLU B 1 57 ? -23.812 3.551 -0.5 1 92.88 57 GLU B O 1
ATOM 1634 N N . PHE B 1 58 ? -21.797 3.586 0.246 1 95.62 58 PHE B N 1
ATOM 1635 C CA . PHE B 1 58 ? -21.25 3.117 -1.023 1 95.62 58 PHE B CA 1
ATOM 1636 C C . PHE B 1 58 ? -20.922 1.631 -0.956 1 95.62 58 PHE B C 1
ATOM 1638 O O . PHE B 1 58 ? -20.719 1.082 0.13 1 95.62 58 PHE B O 1
ATOM 1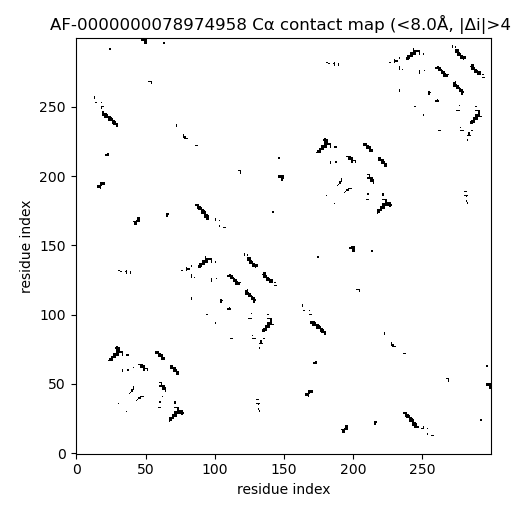645 N N . GLU B 1 59 ? -20.875 0.969 -2.043 1 97.75 59 GLU B N 1
ATOM 1646 C CA . GLU B 1 59 ? -20.594 -0.462 -2.115 1 97.75 59 GLU B CA 1
ATOM 1647 C C . GLU B 1 59 ? -19.109 -0.742 -1.956 1 97.75 59 GLU B C 1
ATOM 1649 O O . GLU B 1 59 ? -18.281 -0.061 -2.559 1 97.75 59 GLU B O 1
ATOM 1654 N N . GLY B 1 60 ? -18.797 -1.755 -1.148 1 98.5 60 GLY B N 1
ATOM 1655 C CA . GLY B 1 60 ? -17.422 -2.145 -0.91 1 98.5 60 GLY B CA 1
ATOM 1656 C C . GLY B 1 60 ? -17.281 -3.354 -0.002 1 98.5 60 GLY B C 1
ATOM 1657 O O . GLY B 1 60 ? -18.281 -3.973 0.365 1 98.5 60 GLY B O 1
ATOM 1658 N N . ALA B 1 61 ? -16.078 -3.715 0.283 1 98.75 61 ALA B N 1
ATOM 1659 C CA . ALA B 1 61 ? -15.719 -4.797 1.191 1 98.75 61 ALA B CA 1
ATOM 1660 C C . ALA B 1 61 ? -14.422 -4.477 1.935 1 98.75 61 ALA B C 1
ATOM 1662 O O . ALA B 1 61 ? -13.492 -3.922 1.353 1 98.75 61 ALA B O 1
ATOM 1663 N N . TRP B 1 62 ? -14.422 -4.777 3.205 1 98.81 62 TRP B N 1
ATOM 1664 C CA . TRP B 1 62 ? -13.227 -4.625 4.027 1 98.81 62 TRP B CA 1
ATOM 1665 C C . TRP B 1 62 ? -12.586 -5.977 4.312 1 98.81 62 TRP B C 1
ATOM 1667 O O . TRP B 1 62 ? -13.273 -6.938 4.664 1 98.81 62 TRP B O 1
ATOM 1677 N N . LEU B 1 63 ? -11.336 -6.078 4.059 1 98.94 63 LEU B N 1
ATOM 1678 C CA . LEU B 1 63 ? -10.531 -7.277 4.27 1 98.94 63 LEU B CA 1
ATOM 1679 C C . LEU B 1 63 ? -9.336 -6.98 5.172 1 98.94 63 LEU B C 1
ATOM 1681 O O . LEU B 1 63 ? -8.992 -5.816 5.387 1 98.94 63 LEU B O 1
ATOM 1685 N N . HIS B 1 64 ? -8.766 -8.055 5.723 1 98.81 64 HIS B N 1
ATOM 1686 C CA . HIS B 1 64 ? -7.617 -7.879 6.602 1 98.81 64 HIS B CA 1
ATOM 1687 C C . HIS B 1 64 ? -6.711 -9.102 6.574 1 98.81 64 HIS B C 1
ATOM 1689 O O . HIS B 1 64 ? -7.191 -10.242 6.531 1 98.81 64 HIS B O 1
ATOM 1695 N N . ASN B 1 65 ? -5.559 -8.945 6.516 1 98.5 65 ASN B N 1
ATOM 1696 C CA . ASN B 1 65 ? -4.516 -9.945 6.703 1 98.5 65 ASN B CA 1
ATOM 1697 C C . ASN B 1 65 ? -3.125 -9.32 6.684 1 98.5 65 ASN B C 1
ATOM 1699 O O . ASN B 1 65 ? -2.973 -8.148 6.344 1 98.5 65 ASN B O 1
ATOM 1703 N N . TYR B 1 66 ? -2.129 -9.953 7.211 1 97.69 66 TYR B N 1
ATOM 1704 C CA . TYR B 1 66 ? -0.725 -9.562 7.152 1 97.69 66 TYR B CA 1
ATOM 1705 C C . TYR B 1 66 ? -0.5 -8.234 7.871 1 97.69 66 TYR B C 1
ATOM 1707 O O . TYR B 1 66 ? 0.331 -7.43 7.445 1 97.69 66 TYR B O 1
ATOM 1715 N N . GLY B 1 67 ? -1.386 -7.895 8.742 1 95.81 67 GLY B N 1
ATOM 1716 C CA . GLY B 1 67 ? -1.216 -6.738 9.609 1 95.81 67 GLY B CA 1
ATOM 1717 C C . GLY B 1 67 ? -1.834 -5.473 9.039 1 95.81 67 GLY B C 1
ATOM 1718 O O . GLY B 1 67 ? -1.699 -4.395 9.625 1 95.81 67 GLY B O 1
ATOM 1719 N N . ILE B 1 68 ? -2.541 -5.57 7.863 1 97.81 68 ILE B N 1
ATOM 1720 C CA . ILE B 1 68 ? -3.096 -4.355 7.277 1 97.81 68 ILE B CA 1
ATOM 1721 C C . ILE B 1 68 ? -4.531 -4.609 6.824 1 97.81 68 ILE B C 1
ATOM 1723 O O . ILE B 1 68 ? -4.914 -5.75 6.566 1 97.81 68 ILE B O 1
ATOM 1727 N N . GLY B 1 69 ? -5.297 -3.549 6.715 1 98.5 69 GLY B N 1
ATOM 1728 C CA . GLY B 1 69 ? -6.586 -3.57 6.043 1 98.5 69 GLY B CA 1
ATOM 1729 C C . GLY B 1 69 ? -6.477 -3.387 4.539 1 98.5 69 GLY B C 1
ATOM 1730 O O . GLY B 1 69 ? -5.566 -2.713 4.055 1 98.5 69 GLY B O 1
ATOM 1731 N N . LEU B 1 70 ? -7.34 -4.016 3.857 1 98.88 70 LEU B N 1
ATOM 1732 C CA . LEU B 1 70 ? -7.594 -3.771 2.441 1 98.88 70 LEU B CA 1
ATOM 1733 C C . LEU B 1 70 ? -9.047 -3.385 2.209 1 98.88 70 LEU B C 1
ATOM 1735 O O . LEU B 1 70 ? -9.961 -4.164 2.502 1 98.88 70 LEU B O 1
ATOM 1739 N N . HIS B 1 71 ? -9.234 -2.156 1.738 1 98.88 71 HIS B N 1
ATOM 1740 C CA . HIS B 1 71 ? -10.578 -1.66 1.46 1 98.88 71 HIS B CA 1
ATOM 1741 C C . HIS B 1 71 ? -10.867 -1.657 -0.038 1 98.88 71 HIS B C 1
ATOM 1743 O O . HIS B 1 71 ? -10.227 -0.92 -0.794 1 98.88 71 HIS B O 1
ATOM 1749 N N . LEU B 1 72 ? -11.789 -2.52 -0.41 1 98.88 72 LEU B N 1
ATOM 1750 C CA . LEU B 1 72 ? -12.281 -2.525 -1.785 1 98.88 72 LEU B CA 1
ATOM 1751 C C . LEU B 1 72 ? -13.492 -1.615 -1.936 1 98.88 72 LEU B C 1
ATOM 1753 O O . LEU B 1 72 ? -14.469 -1.741 -1.188 1 98.88 72 LEU B O 1
ATOM 1757 N N . ILE B 1 73 ? -13.406 -0.705 -2.869 1 98.75 73 ILE B N 1
ATOM 1758 C CA . ILE B 1 73 ? -14.469 0.27 -3.086 1 98.75 73 ILE B CA 1
ATOM 1759 C C . ILE B 1 73 ? -14.984 0.159 -4.52 1 98.75 73 ILE B C 1
ATOM 1761 O O . ILE B 1 73 ? -14.211 0.29 -5.477 1 98.75 73 ILE B O 1
ATOM 1765 N N . LYS B 1 74 ? -16.25 -0.08 -4.648 1 98.69 74 LYS B N 1
ATOM 1766 C CA . LYS B 1 74 ? -16.844 -0.155 -5.984 1 98.69 74 LYS B CA 1
ATOM 1767 C C . LYS B 1 74 ? -16.812 1.208 -6.672 1 98.69 74 LYS B C 1
ATOM 1769 O O . LYS B 1 74 ? -17.234 2.209 -6.086 1 98.69 74 LYS B O 1
ATOM 1774 N N . GLY B 1 75 ? -16.266 1.245 -7.848 1 97.81 75 GLY B N 1
ATOM 1775 C CA . GLY B 1 75 ? -16.219 2.475 -8.625 1 97.81 75 GLY B CA 1
ATOM 1776 C C . GLY B 1 75 ? -15.484 2.322 -9.938 1 97.81 75 GLY B C 1
ATOM 1777 O O . GLY B 1 75 ? -15.477 1.241 -10.531 1 97.81 75 GLY B O 1
ATOM 1778 N N . CYS B 1 76 ? -14.977 3.4 -10.453 1 96.12 76 CYS B N 1
ATOM 1779 C CA . CYS B 1 76 ? -14.18 3.428 -11.672 1 96.12 76 CYS B CA 1
ATOM 1780 C C . CYS B 1 76 ? -12.695 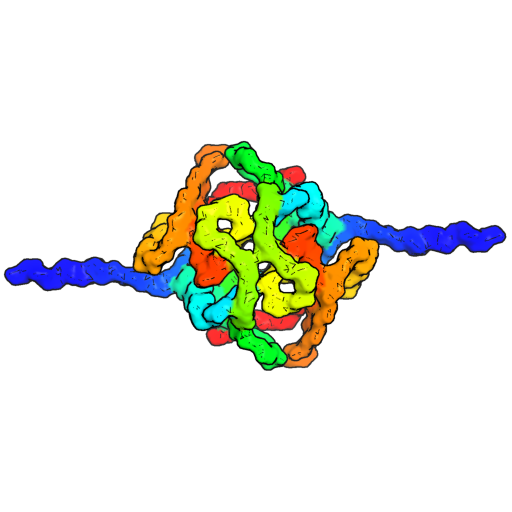3.607 -11.352 1 96.12 76 CYS B C 1
ATOM 1782 O O . CYS B 1 76 ? -12.258 4.715 -11.039 1 96.12 76 CYS B O 1
ATOM 1784 N N . PRO B 1 77 ? -11.961 2.523 -11.359 1 95.75 77 PRO B N 1
ATOM 1785 C CA . PRO B 1 77 ? -10.539 2.648 -11.023 1 95.75 77 PRO B CA 1
ATOM 1786 C C . PRO B 1 77 ? -9.773 3.512 -12.016 1 95.75 77 PRO B C 1
ATOM 1788 O O . PRO B 1 77 ? -10.117 3.559 -13.195 1 95.75 77 PRO B O 1
ATOM 1791 N N . PRO B 1 78 ? -8.758 4.191 -11.516 1 91.94 78 PRO B N 1
ATOM 1792 C CA . PRO B 1 78 ? -7.883 4.875 -12.469 1 91.94 78 PRO B CA 1
ATOM 1793 C C . PRO B 1 78 ? -7.219 3.916 -13.453 1 91.94 78 PRO B C 1
ATOM 1795 O O . PRO B 1 78 ? -7.031 2.738 -13.141 1 91.94 78 PRO B O 1
ATOM 1798 N N . PRO B 1 79 ? -6.926 4.434 -14.602 1 91.06 79 PRO B N 1
ATOM 1799 C CA . PRO B 1 79 ? -6.254 3.564 -15.57 1 91.06 79 PRO B CA 1
ATOM 1800 C C . PRO B 1 79 ? -4.875 3.105 -15.094 1 91.06 79 PRO B C 1
ATOM 1802 O O . PRO B 1 79 ? -4.156 3.875 -14.445 1 91.06 79 PRO B O 1
ATOM 1805 N N . ARG B 1 80 ? -4.547 1.872 -15.367 1 92.12 80 ARG B N 1
ATOM 1806 C CA . ARG B 1 80 ? -3.248 1.279 -15.062 1 92.12 80 ARG B CA 1
ATOM 1807 C C . ARG B 1 80 ? -2.695 0.523 -16.266 1 92.12 80 ARG B C 1
ATOM 1809 O O . ARG B 1 80 ? -3.457 0.017 -17.094 1 92.12 80 ARG B O 1
ATOM 1816 N N . PRO B 1 81 ? -1.403 0.417 -16.297 1 92.19 81 PRO B N 1
ATOM 1817 C CA . PRO B 1 81 ? -0.821 -0.36 -17.391 1 92.19 81 PRO B CA 1
ATOM 1818 C C . PRO B 1 81 ? -1.231 -1.83 -17.359 1 92.19 81 PRO B C 1
ATOM 1820 O O . PRO B 1 81 ? -1.309 -2.428 -16.281 1 92.19 81 PRO B O 1
ATOM 1823 N N . LYS B 1 82 ? -1.416 -2.389 -18.547 1 94.38 82 LYS B N 1
ATOM 1824 C CA . LYS B 1 82 ? -1.785 -3.797 -18.641 1 94.38 82 LYS B CA 1
ATOM 1825 C C . LYS B 1 82 ? -0.547 -4.688 -18.703 1 94.38 82 LYS B C 1
ATOM 1827 O O . LYS B 1 82 ? -0.621 -5.883 -18.406 1 94.38 82 LYS B O 1
ATOM 1832 N N . THR B 1 83 ? 0.479 -4.059 -19.141 1 96.12 83 THR B N 1
ATOM 1833 C CA . THR B 1 83 ? 1.727 -4.809 -19.203 1 96.12 83 THR B CA 1
ATOM 1834 C C . THR B 1 83 ? 2.389 -4.879 -17.828 1 96.12 83 THR B C 1
ATOM 1836 O O . THR B 1 83 ? 2.387 -3.896 -17.094 1 96.12 83 THR B O 1
ATOM 1839 N N . ILE B 1 84 ? 2.959 -5.992 -17.531 1 97.25 84 ILE B N 1
ATOM 1840 C CA . ILE B 1 84 ? 3.684 -6.164 -16.281 1 97.25 84 ILE B CA 1
ATOM 1841 C C . ILE B 1 84 ? 5.109 -5.633 -16.438 1 97.25 84 ILE B C 1
ATOM 1843 O O . ILE B 1 84 ? 5.902 -6.176 -17.203 1 97.25 84 ILE B O 1
ATOM 1847 N N . ASN B 1 85 ? 5.379 -4.559 -15.797 1 95.94 85 ASN B N 1
ATOM 1848 C CA . ASN B 1 85 ? 6.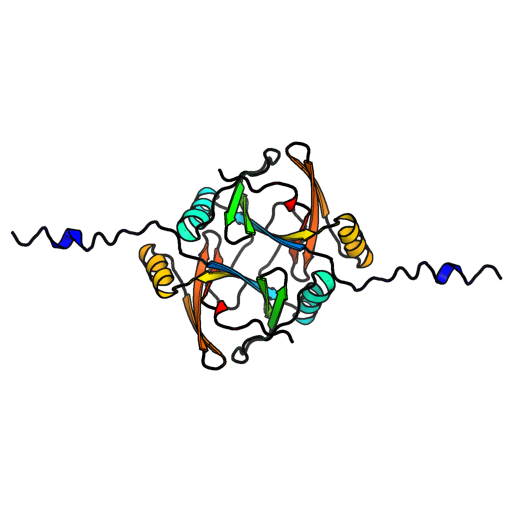699 -3.947 -15.68 1 95.94 85 ASN B CA 1
ATOM 1849 C C . ASN B 1 85 ? 7.176 -3.914 -14.234 1 95.94 85 ASN B C 1
ATOM 1851 O O . ASN B 1 85 ? 6.688 -3.109 -13.43 1 95.94 85 ASN B O 1
ATOM 1855 N N . PRO B 1 86 ? 8.133 -4.723 -13.867 1 95.38 86 PRO B N 1
ATOM 1856 C CA . PRO B 1 86 ? 8.586 -4.832 -12.477 1 95.38 86 PRO B CA 1
ATOM 1857 C C . PRO B 1 86 ? 9.008 -3.49 -11.883 1 95.38 86 PRO B C 1
ATOM 1859 O O . PRO B 1 86 ? 9.133 -3.363 -10.664 1 95.38 86 PRO B O 1
ATOM 1862 N N . LYS B 1 87 ? 9.234 -2.49 -12.734 1 95.44 87 LYS B N 1
ATOM 1863 C CA . LYS B 1 87 ? 9.688 -1.185 -12.266 1 95.44 87 LYS B CA 1
ATOM 1864 C C . LYS B 1 87 ? 8.516 -0.209 -12.148 1 95.44 87 LYS B C 1
ATOM 1866 O O . LYS B 1 87 ? 8.719 1.006 -12.078 1 95.44 87 LYS B O 1
ATOM 1871 N N . SER B 1 88 ? 7.32 -0.729 -12.148 1 95.25 88 SER B N 1
ATOM 1872 C CA . SER B 1 88 ? 6.137 0.108 -11.992 1 95.25 88 SER B CA 1
ATOM 1873 C C . SER B 1 88 ? 5.539 -0.025 -10.594 1 95.25 88 SER B C 1
ATOM 1875 O O . SER B 1 88 ? 6.09 -0.729 -9.75 1 95.25 88 SER B O 1
ATOM 1877 N N . CYS B 1 89 ? 4.496 0.708 -10.336 1 97.25 89 CYS B N 1
ATOM 1878 C CA . CYS B 1 89 ? 3.844 0.721 -9.023 1 97.25 89 CYS B CA 1
ATOM 1879 C C . CYS B 1 89 ? 3.27 -0.65 -8.688 1 97.25 89 CYS B C 1
ATOM 1881 O O . CYS B 1 89 ? 2.588 -1.262 -9.516 1 97.25 89 CYS B O 1
ATOM 1883 N N . HIS B 1 90 ? 3.637 -1.145 -7.469 1 98.5 90 HIS B N 1
ATOM 1884 C CA . HIS B 1 90 ? 3.086 -2.422 -7.031 1 98.5 90 HIS B CA 1
ATOM 1885 C C . HIS B 1 90 ? 3.08 -2.531 -5.512 1 98.5 90 HIS B C 1
ATOM 1887 O O . HIS B 1 90 ? 3.703 -1.716 -4.824 1 98.5 90 HIS B O 1
ATOM 1893 N N . ILE B 1 91 ? 2.33 -3.453 -5.035 1 98.81 91 ILE B N 1
ATOM 1894 C CA . ILE B 1 91 ? 2.369 -3.898 -3.645 1 98.81 91 ILE B CA 1
ATOM 1895 C C . ILE B 1 91 ? 3.006 -5.285 -3.564 1 98.81 91 ILE B C 1
ATOM 1897 O O . ILE B 1 91 ? 2.719 -6.152 -4.391 1 98.81 91 ILE B O 1
ATOM 1901 N N . SER B 1 92 ? 3.883 -5.465 -2.582 1 98.88 92 SER B N 1
ATOM 1902 C CA . SER B 1 92 ? 4.695 -6.676 -2.52 1 98.88 92 SER B CA 1
ATOM 1903 C C . SER B 1 92 ? 4.457 -7.438 -1.22 1 98.88 92 SER B C 1
ATOM 1905 O O . SER B 1 92 ? 4.426 -6.84 -0.141 1 98.88 92 SER B O 1
ATOM 1907 N N . PHE B 1 93 ? 4.324 -8.703 -1.333 1 98.88 93 PHE B N 1
ATOM 1908 C CA . PHE B 1 93 ? 4.242 -9.609 -0.191 1 98.88 93 PHE B CA 1
ATOM 1909 C C . PHE B 1 93 ? 5.371 -10.625 -0.224 1 98.88 93 PHE B C 1
ATOM 1911 O O . PHE B 1 93 ? 5.883 -10.961 -1.295 1 98.88 93 PHE B O 1
ATOM 1918 N N . GLN B 1 94 ? 5.676 -11.094 0.995 1 98.25 94 GLN B N 1
ATOM 1919 C CA . GLN B 1 94 ? 6.68 -12.148 1.099 1 98.25 94 GLN B CA 1
ATOM 1920 C C . GLN B 1 94 ? 6.023 -13.523 1.208 1 98.25 94 GLN B C 1
ATOM 1922 O O . GLN B 1 94 ? 4.996 -13.68 1.869 1 98.25 94 GLN B O 1
ATOM 1927 N N . ALA B 1 95 ? 6.68 -14.461 0.597 1 97.38 95 ALA B N 1
ATOM 1928 C CA . ALA B 1 95 ? 6.25 -15.852 0.721 1 97.38 95 ALA B CA 1
ATOM 1929 C C . ALA B 1 95 ? 7.41 -16.75 1.144 1 97.38 95 ALA B C 1
ATOM 1931 O O . ALA B 1 95 ? 8.57 -16.453 0.852 1 97.38 95 ALA B O 1
ATOM 1932 N N . ALA B 1 96 ? 7.066 -17.844 1.792 1 90.56 96 ALA B N 1
ATOM 1933 C CA . ALA B 1 96 ? 8.094 -18.781 2.232 1 90.56 96 ALA B CA 1
ATOM 1934 C C . ALA B 1 96 ? 8.617 -19.609 1.062 1 90.56 96 ALA B C 1
ATOM 1936 O O . ALA B 1 96 ? 9.773 -20.031 1.068 1 90.56 96 ALA B O 1
ATOM 1937 N N . SER B 1 97 ? 7.781 -19.828 0.017 1 96.5 97 SER B N 1
ATOM 1938 C CA . SER B 1 97 ? 8.18 -20.625 -1.141 1 96.5 97 SER B CA 1
ATOM 1939 C C . SER B 1 97 ? 7.68 -20 -2.438 1 96.5 97 SER B C 1
ATOM 1941 O O . SER B 1 97 ? 6.488 -20.062 -2.744 1 96.5 97 SER B O 1
ATOM 1943 N N . LEU B 1 98 ? 8.594 -19.484 -3.23 1 97.81 98 LEU B N 1
ATOM 1944 C CA . LEU B 1 98 ? 8.227 -18.906 -4.52 1 97.81 98 LEU B CA 1
ATOM 1945 C C . LEU B 1 98 ? 7.832 -20 -5.508 1 97.81 98 LEU B C 1
ATOM 1947 O O . LEU B 1 98 ? 7.02 -19.781 -6.402 1 97.81 98 LEU B O 1
ATOM 1951 N N . LYS B 1 99 ? 8.383 -21.156 -5.293 1 97.06 99 LYS B N 1
ATOM 1952 C CA . LYS B 1 99 ? 8.023 -22.312 -6.125 1 97.06 99 LYS B CA 1
ATOM 1953 C C . LYS B 1 99 ? 6.539 -22.625 -6 1 97.06 99 LYS B C 1
ATOM 1955 O O . LYS B 1 99 ? 5.863 -22.875 -7.004 1 97.06 99 LYS B O 1
ATOM 1960 N N . GLU B 1 100 ? 6.074 -22.641 -4.805 1 96.5 100 GLU B N 1
ATOM 1961 C CA . GLU B 1 100 ? 4.664 -22.922 -4.566 1 96.5 100 GLU B CA 1
ATOM 1962 C C . GLU B 1 100 ? 3.777 -21.812 -5.125 1 96.5 100 GLU B C 1
ATOM 1964 O O . GLU B 1 100 ? 2.684 -22.062 -5.629 1 96.5 100 GLU B O 1
ATOM 1969 N N . VAL B 1 101 ? 4.207 -20.547 -4.988 1 98.06 101 VAL B N 1
ATOM 1970 C CA . VAL B 1 101 ? 3.461 -19.422 -5.539 1 98.06 101 VAL B CA 1
ATOM 1971 C C . VAL B 1 101 ? 3.338 -19.578 -7.051 1 98.06 101 VAL B C 1
ATOM 1973 O O . VAL B 1 101 ? 2.244 -19.453 -7.605 1 98.06 101 VAL B O 1
ATOM 1976 N N . GLU B 1 102 ? 4.43 -19.875 -7.664 1 97.5 102 GLU B N 1
ATOM 1977 C CA . GLU B 1 102 ? 4.43 -20.031 -9.117 1 97.5 102 GLU B CA 1
ATOM 1978 C C . GLU B 1 102 ? 3.486 -21.156 -9.547 1 97.5 102 GLU B C 1
ATOM 1980 O O . GLU B 1 102 ? 2.736 -21 -10.516 1 97.5 102 GLU B O 1
ATOM 1985 N N . ALA B 1 103 ? 3.539 -22.25 -8.875 1 96.5 103 ALA B N 1
ATOM 1986 C CA . ALA B 1 103 ? 2.668 -23.375 -9.164 1 96.5 103 ALA B CA 1
ATOM 1987 C C . ALA B 1 103 ? 1.198 -22.984 -9.055 1 96.5 103 ALA B C 1
ATOM 1989 O O . ALA B 1 103 ? 0.385 -23.359 -9.906 1 96.5 103 ALA B O 1
ATOM 1990 N N . CYS B 1 104 ? 0.908 -22.234 -8.031 1 95.31 104 CYS B N 1
ATOM 1991 C CA . CYS B 1 104 ? -0.462 -21.781 -7.809 1 95.31 104 CYS B CA 1
ATOM 1992 C C . CYS B 1 104 ? -0.934 -20.891 -8.945 1 95.31 104 CYS B C 1
ATOM 1994 O O . CYS B 1 104 ? -2.025 -21.078 -9.484 1 95.31 104 CYS B O 1
ATOM 1996 N N . LEU B 1 105 ? -0.129 -19.875 -9.281 1 97.31 105 LEU B N 1
ATOM 1997 C CA . LEU B 1 105 ? -0.494 -18.953 -10.352 1 97.31 105 LEU B CA 1
ATOM 1998 C C . LEU B 1 105 ? -0.696 -19.703 -11.672 1 97.31 105 LEU B C 1
ATOM 2000 O O . LEU B 1 105 ? -1.643 -19.422 -12.406 1 97.31 105 LEU B O 1
ATOM 2004 N N . THR B 1 106 ? 0.159 -20.688 -11.922 1 96.44 106 THR B N 1
ATOM 2005 C CA . THR B 1 106 ? 0.064 -21.484 -13.141 1 96.44 106 THR B CA 1
ATOM 2006 C C . THR B 1 106 ? -1.221 -22.312 -13.148 1 96.44 106 THR B C 1
ATOM 2008 O O . THR B 1 106 ? -1.944 -22.328 -14.148 1 96.44 106 THR B O 1
ATOM 2011 N N . CYS B 1 107 ? -1.496 -22.938 -12.078 1 94.81 107 CYS B N 1
ATOM 2012 C CA . CYS B 1 107 ? -2.686 -23.766 -11.953 1 94.81 107 CYS B CA 1
ATOM 2013 C C . CYS B 1 107 ? -3.953 -22.953 -12.164 1 94.81 107 CYS B C 1
ATOM 2015 O O . CYS B 1 107 ? -4.926 -23.438 -12.742 1 94.81 107 CYS B O 1
ATOM 2017 N N . ARG B 1 108 ? -3.881 -21.719 -11.766 1 95.75 108 ARG B N 1
ATOM 2018 C CA . ARG B 1 108 ? -5.047 -20.844 -11.852 1 95.75 108 ARG B CA 1
ATOM 2019 C C . ARG B 1 108 ? -5.035 -20.047 -13.141 1 95.75 108 ARG B C 1
ATOM 2021 O O . ARG B 1 108 ? -5.902 -19.188 -13.359 1 95.75 108 ARG B O 1
ATOM 2028 N N . SER B 1 109 ? -4.062 -20.25 -13.938 1 96.25 109 SER B N 1
ATOM 2029 C CA . SER B 1 109 ? -3.914 -19.609 -15.234 1 96.25 109 SER B CA 1
ATOM 2030 C C . SER B 1 109 ? -3.818 -18.094 -15.094 1 96.25 109 SER B C 1
ATOM 2032 O O . SER B 1 109 ? -4.418 -17.359 -15.875 1 96.25 109 SER B O 1
ATOM 2034 N N . ILE B 1 110 ? -3.164 -17.656 -14.023 1 97.25 110 ILE B N 1
ATOM 2035 C CA . ILE B 1 110 ? -2.855 -16.234 -13.844 1 97.25 110 ILE B CA 1
ATOM 2036 C C . ILE B 1 110 ? -1.51 -15.914 -14.492 1 97.25 110 ILE B C 1
ATOM 2038 O O . ILE B 1 110 ? -0.485 -16.5 -14.133 1 97.25 110 ILE B O 1
ATOM 2042 N N . ALA B 1 111 ? -1.55 -15.023 -15.461 1 97.94 111 ALA B N 1
ATOM 2043 C CA . ALA B 1 111 ? -0.313 -14.609 -16.109 1 97.94 111 ALA B CA 1
ATOM 2044 C C . ALA B 1 111 ? 0.612 -13.898 -15.133 1 97.94 111 ALA B C 1
ATOM 2046 O O . ALA B 1 111 ? 0.158 -13.094 -14.305 1 97.94 111 ALA B O 1
ATOM 2047 N N . PHE B 1 112 ? 1.95 -14.195 -15.18 1 98.56 112 PHE B N 1
ATOM 2048 C CA . PHE B 1 112 ? 2.926 -13.555 -14.305 1 98.56 112 PHE B CA 1
ATOM 2049 C C . PHE B 1 112 ? 4.27 -13.414 -15.008 1 98.56 112 PHE B C 1
ATOM 2051 O O . PHE B 1 112 ? 4.516 -14.062 -16.031 1 98.56 112 PHE B O 1
ATOM 2058 N N . VAL B 1 113 ? 5.082 -12.531 -14.523 1 98.56 113 VAL B N 1
ATOM 2059 C CA . VAL B 1 113 ? 6.473 -12.344 -14.93 1 98.56 113 VAL B CA 1
ATOM 2060 C C . VAL B 1 113 ? 7.402 -12.711 -13.773 1 98.56 113 VAL B C 1
ATOM 2062 O O . VAL B 1 113 ? 7.145 -12.352 -12.625 1 98.56 113 VAL B O 1
ATOM 2065 N N . LYS B 1 114 ? 8.414 -13.438 -14.109 1 98.12 114 LYS B N 1
ATOM 2066 C CA . LYS B 1 114 ? 9.414 -13.844 -13.125 1 98.12 114 LYS B CA 1
ATOM 2067 C C . LYS B 1 114 ? 10.703 -13.039 -13.297 1 98.12 114 LYS B C 1
ATOM 2069 O O . LYS B 1 114 ? 11.156 -12.805 -14.414 1 98.12 114 LYS B O 1
ATOM 2074 N N . ASN B 1 115 ? 11.164 -12.539 -12.219 1 97.25 115 ASN B N 1
ATOM 2075 C CA . ASN B 1 115 ? 12.461 -11.867 -12.164 1 97.25 115 ASN B CA 1
ATOM 2076 C C . ASN B 1 115 ? 13.344 -12.438 -11.062 1 97.25 115 ASN B C 1
ATOM 2078 O O . ASN B 1 115 ? 12.844 -12.859 -10.016 1 97.25 115 ASN B O 1
ATOM 2082 N N . VAL B 1 116 ? 14.633 -12.547 -11.344 1 96.5 116 VAL B N 1
ATOM 2083 C CA . VAL B 1 116 ? 15.625 -12.977 -10.359 1 96.5 116 VAL B CA 1
ATOM 2084 C C . VAL B 1 116 ? 16.828 -12.039 -10.398 1 96.5 116 VAL B C 1
ATOM 2086 O O . VAL B 1 116 ? 17.297 -11.664 -11.477 1 96.5 116 VAL B O 1
ATOM 2089 N N . PHE B 1 117 ? 17.266 -11.656 -9.266 1 95.56 117 PHE B N 1
ATOM 2090 C CA . PHE B 1 117 ? 18.516 -10.906 -9.188 1 95.56 117 PHE B CA 1
ATOM 2091 C C . PHE B 1 117 ? 19.359 -11.375 -8.008 1 95.56 117 PHE B C 1
ATOM 2093 O O . PHE B 1 117 ? 18.875 -12.117 -7.152 1 95.56 117 PHE B O 1
ATOM 2100 N N . VAL B 1 118 ? 20.656 -10.992 -8.023 1 95.62 118 VAL B N 1
ATOM 2101 C CA . VAL B 1 118 ? 21.578 -11.359 -6.957 1 95.62 118 VAL B CA 1
ATOM 2102 C C . VAL B 1 118 ? 22.109 -10.102 -6.277 1 95.62 118 VAL B C 1
ATOM 2104 O O . VAL B 1 118 ? 22.484 -9.133 -6.949 1 95.62 118 VAL B O 1
ATOM 2107 N N . GLU B 1 119 ? 22.031 -10.109 -4.988 1 94.5 119 GLU B N 1
ATOM 2108 C CA . GLU B 1 119 ? 22.609 -9.055 -4.152 1 94.5 119 GLU B CA 1
ATOM 2109 C C . GLU B 1 119 ? 23.484 -9.641 -3.049 1 94.5 119 GLU B C 1
ATOM 2111 O O . GLU B 1 119 ? 23.016 -10.422 -2.227 1 94.5 119 GLU B O 1
ATOM 2116 N N . ASP B 1 120 ? 24.75 -9.266 -3.084 1 92.44 120 ASP B N 1
ATOM 2117 C CA . ASP B 1 120 ? 25.719 -9.75 -2.1 1 92.44 120 ASP B CA 1
ATOM 2118 C C . ASP B 1 120 ? 25.688 -11.273 -2.006 1 92.44 120 ASP B C 1
ATOM 2120 O O . ASP B 1 120 ? 25.609 -11.836 -0.908 1 92.44 120 ASP B O 1
ATOM 2124 N N . GLY B 1 121 ? 25.516 -11.992 -3.059 1 94.31 121 GLY B N 1
ATOM 2125 C CA . GLY B 1 121 ? 25.578 -13.445 -3.148 1 94.31 121 GLY B CA 1
ATOM 2126 C C . GLY B 1 121 ? 24.25 -14.125 -2.844 1 94.31 121 GLY B C 1
ATOM 2127 O O . GLY B 1 121 ? 24.156 -15.352 -2.898 1 94.31 121 GLY B O 1
ATOM 2128 N N . VAL B 1 122 ? 23.312 -13.336 -2.551 1 95.19 122 VAL B N 1
ATOM 2129 C CA . VAL B 1 122 ? 22.016 -13.898 -2.209 1 95.19 122 VAL B CA 1
ATOM 2130 C C . VAL B 1 122 ? 21.062 -13.758 -3.398 1 95.19 122 VAL B C 1
ATOM 2132 O O . VAL B 1 122 ? 20.922 -12.672 -3.963 1 95.19 122 VAL B O 1
ATOM 2135 N N . GLN B 1 123 ? 20.453 -14.828 -3.777 1 96.12 123 GLN B N 1
ATOM 2136 C CA . GLN B 1 123 ? 19.5 -14.812 -4.883 1 96.12 123 GLN B CA 1
ATOM 2137 C C . GLN B 1 123 ? 18.109 -14.375 -4.406 1 96.12 123 GLN B C 1
ATOM 2139 O O . GLN B 1 123 ? 17.578 -14.922 -3.434 1 96.12 123 GLN B O 1
ATOM 2144 N N . VAL B 1 124 ? 17.531 -13.43 -5.098 1 96.88 124 VAL B N 1
ATOM 2145 C CA . VAL B 1 124 ? 16.203 -12.93 -4.801 1 96.88 124 VAL B CA 1
ATOM 2146 C C . VAL B 1 124 ? 15.281 -13.164 -5.996 1 96.88 124 VAL B C 1
ATOM 2148 O O . VAL B 1 124 ? 15.625 -12.82 -7.129 1 96.88 124 VAL B O 1
ATOM 2151 N N . GLY B 1 125 ? 14.172 -13.805 -5.73 1 97.94 125 GLY B N 1
ATOM 2152 C CA . GLY B 1 125 ? 13.172 -14.031 -6.758 1 97.94 125 GLY B CA 1
ATOM 2153 C C . GLY B 1 125 ? 11.938 -13.164 -6.59 1 97.94 125 GLY B C 1
ATOM 2154 O O . GLY B 1 125 ? 11.555 -12.828 -5.469 1 97.94 125 GLY B O 1
ATOM 2155 N N . GLN B 1 126 ? 11.352 -12.82 -7.68 1 98.44 126 GLN B N 1
ATOM 2156 C CA . GLN B 1 126 ? 10.148 -12 -7.727 1 98.44 126 GLN B CA 1
ATOM 2157 C C . GLN B 1 126 ? 9.148 -12.539 -8.75 1 98.44 126 GLN B C 1
ATOM 2159 O O . GLN B 1 126 ? 9.539 -12.953 -9.844 1 98.44 126 GLN B O 1
ATOM 2164 N N . LEU B 1 127 ? 7.953 -12.609 -8.422 1 98.88 127 LEU B N 1
ATOM 2165 C CA . LEU B 1 127 ? 6.844 -12.891 -9.32 1 98.88 127 LEU B CA 1
ATOM 2166 C C . LEU B 1 127 ? 5.867 -11.719 -9.359 1 98.88 127 LEU B C 1
ATOM 2168 O O . LEU B 1 127 ? 5.422 -11.242 -8.32 1 98.88 127 LEU B O 1
ATOM 2172 N N . PHE B 1 128 ? 5.578 -11.258 -10.562 1 98.88 128 PHE B N 1
ATOM 2173 C CA . PHE B 1 128 ? 4.672 -10.133 -10.734 1 98.88 128 PHE B CA 1
ATOM 2174 C C . PHE B 1 128 ? 3.426 -10.555 -11.508 1 98.88 128 PHE B C 1
ATOM 2176 O O . PHE B 1 128 ? 3.523 -11.242 -12.523 1 98.88 128 PHE B O 1
ATOM 2183 N N . PHE B 1 129 ? 2.297 -10.125 -11.062 1 98.81 129 PHE B N 1
ATOM 2184 C CA . PHE B 1 129 ? 1.031 -10.367 -11.742 1 98.81 129 PHE B CA 1
ATOM 2185 C C . PHE B 1 129 ? 0.009 -9.297 -11.391 1 98.81 129 PHE B C 1
ATOM 2187 O O . PHE B 1 129 ? 0.298 -8.391 -10.609 1 98.81 129 PHE B O 1
ATOM 2194 N N . HIS B 1 130 ? -1.146 -9.352 -11.977 1 98.69 130 HIS B N 1
ATOM 2195 C CA . HIS B 1 130 ? -2.135 -8.289 -11.82 1 98.69 130 HIS B CA 1
ATOM 2196 C C . HIS B 1 130 ? -3.379 -8.805 -11.102 1 98.69 130 HIS B C 1
ATOM 2198 O O . HIS B 1 130 ? -3.77 -9.961 -11.273 1 98.69 130 HIS B O 1
ATOM 2204 N N . ASP B 1 131 ? -3.943 -7.891 -10.312 1 98.56 131 ASP B N 1
ATOM 2205 C CA . ASP B 1 131 ? -5.316 -8.141 -9.883 1 98.56 131 ASP B CA 1
ATOM 2206 C C . ASP B 1 131 ? -6.309 -7.836 -11 1 98.56 131 ASP B C 1
ATOM 2208 O O . ASP B 1 131 ? -5.91 -7.473 -12.109 1 98.56 131 ASP B O 1
ATOM 22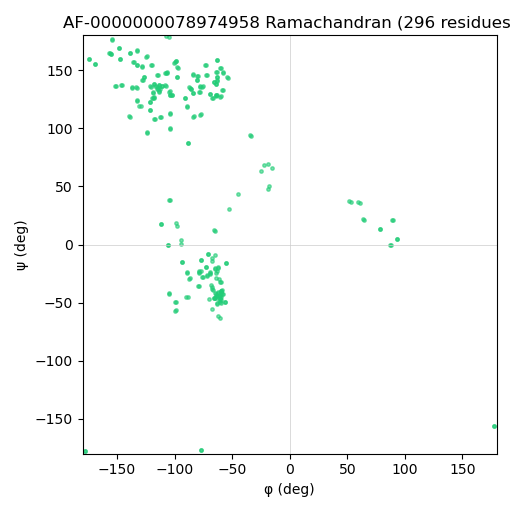12 N N . PRO B 1 132 ? -7.609 -7.926 -10.82 1 98.25 132 PRO B N 1
ATOM 2213 C CA . PRO B 1 132 ? -8.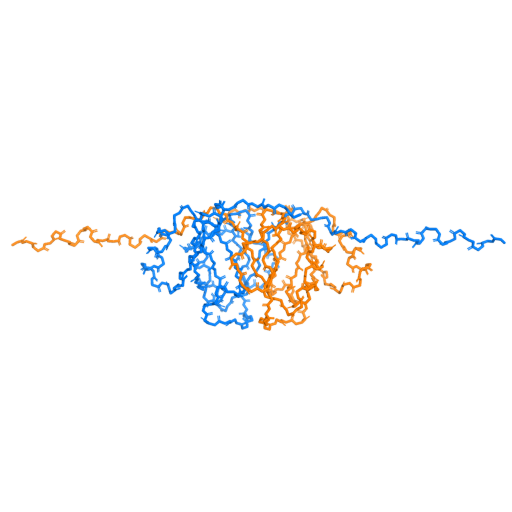602 -7.793 -11.891 1 98.25 132 PRO B CA 1
ATOM 2214 C C . PRO B 1 132 ? -8.625 -6.395 -12.508 1 98.25 132 PRO B C 1
ATOM 2216 O O . PRO B 1 132 ? -9.148 -6.207 -13.602 1 98.25 132 PRO B O 1
ATOM 2219 N N . ASP B 1 133 ? -8.102 -5.348 -11.789 1 98 133 ASP B N 1
ATOM 2220 C CA . ASP B 1 133 ? -8.102 -3.98 -12.297 1 98 133 ASP B CA 1
ATOM 2221 C C . ASP B 1 133 ? -6.688 -3.504 -12.594 1 98 133 ASP B C 1
ATOM 2223 O O . ASP B 1 133 ? -6.395 -2.309 -12.508 1 98 133 ASP B O 1
ATOM 2227 N N . ASP B 1 134 ? -5.727 -4.438 -12.711 1 97.44 134 ASP B N 1
ATOM 2228 C CA . ASP B 1 134 ? -4.371 -4.23 -13.203 1 97.44 134 ASP B CA 1
ATOM 2229 C C . ASP B 1 134 ? -3.482 -3.6 -12.133 1 97.44 134 ASP B C 1
ATOM 2231 O O . ASP B 1 134 ? -2.424 -3.049 -12.438 1 97.44 134 ASP B O 1
ATOM 2235 N N . ASN B 1 135 ? -3.947 -3.58 -10.875 1 97.62 135 ASN B N 1
ATOM 2236 C CA . ASN B 1 135 ? -2.965 -3.365 -9.82 1 97.62 135 ASN B CA 1
ATOM 2237 C C . ASN B 1 135 ? -1.901 -4.461 -9.812 1 97.62 135 ASN B C 1
ATOM 2239 O O . ASN B 1 135 ? -2.227 -5.648 -9.781 1 97.62 135 ASN B O 1
ATOM 2243 N N . MET B 1 136 ? -0.714 -4.062 -9.844 1 98.5 136 MET B N 1
ATOM 2244 C CA . MET B 1 136 ? 0.343 -5.07 -9.898 1 98.5 136 MET B CA 1
ATOM 2245 C C . MET B 1 136 ? 0.705 -5.555 -8.5 1 98.5 136 MET B C 1
ATOM 2247 O O . MET B 1 136 ? 0.868 -4.75 -7.582 1 98.5 136 MET B O 1
ATOM 2251 N N . ILE B 1 137 ? 0.819 -6.848 -8.359 1 98.88 137 ILE B N 1
ATOM 2252 C CA . ILE B 1 137 ? 1.209 -7.539 -7.141 1 98.88 137 ILE B CA 1
ATOM 2253 C C . ILE B 1 137 ? 2.568 -8.211 -7.336 1 98.88 137 ILE B C 1
ATOM 2255 O O . ILE B 1 137 ? 2.826 -8.805 -8.383 1 98.88 137 ILE B O 1
ATOM 2259 N N . GLU B 1 138 ? 3.352 -8.086 -6.367 1 98.94 138 GLU B N 1
ATOM 2260 C CA . GLU B 1 138 ? 4.609 -8.828 -6.324 1 98.94 138 GLU B CA 1
ATOM 2261 C C . GLU B 1 138 ? 4.617 -9.836 -5.18 1 98.94 138 GLU B C 1
ATOM 2263 O O . GLU B 1 138 ? 4.18 -9.531 -4.07 1 98.94 138 GLU B O 1
ATOM 2268 N N . ILE B 1 139 ? 5.035 -11.008 -5.469 1 98.88 139 ILE B N 1
ATOM 2269 C CA . ILE B 1 139 ? 5.43 -11.953 -4.43 1 98.88 139 ILE B CA 1
ATOM 2270 C C . ILE B 1 139 ? 6.93 -12.227 -4.527 1 98.88 139 ILE B C 1
ATOM 2272 O O . ILE B 1 139 ? 7.449 -12.5 -5.609 1 98.88 139 ILE B O 1
ATOM 2276 N N . CYS B 1 140 ? 7.582 -12.141 -3.379 1 98.62 140 CYS B N 1
ATOM 2277 C CA . CYS B 1 140 ? 9.031 -12.25 -3.414 1 98.62 140 CYS B CA 1
ATOM 2278 C C . CYS B 1 140 ? 9.562 -12.898 -2.141 1 98.62 140 CYS B C 1
ATOM 2280 O O . CYS B 1 140 ? 8.797 -13.188 -1.219 1 98.62 140 CYS B O 1
ATOM 2282 N N . ASN B 1 141 ? 10.828 -13.258 -2.154 1 98 141 ASN B N 1
ATOM 2283 C CA . ASN B 1 141 ? 11.562 -13.594 -0.938 1 98 141 ASN B CA 1
ATOM 2284 C C . ASN B 1 141 ? 12.5 -12.469 -0.525 1 98 141 ASN B C 1
ATOM 2286 O O . ASN B 1 141 ? 13.617 -12.727 -0.065 1 98 141 ASN B O 1
ATOM 2290 N N . CYS B 1 142 ? 12.023 -11.242 -0.703 1 95.38 142 CYS B N 1
ATOM 2291 C CA . CYS B 1 142 ? 12.852 -10.062 -0.491 1 95.38 142 CYS B CA 1
ATOM 2292 C C . CYS B 1 142 ? 13.305 -9.969 0.961 1 95.38 142 CYS B C 1
ATOM 2294 O O . CYS B 1 142 ? 14.289 -9.281 1.267 1 95.38 142 CYS B O 1
ATOM 2296 N N . ASP B 1 143 ? 12.648 -10.617 1.81 1 95.5 143 ASP B N 1
ATOM 2297 C CA . ASP B 1 143 ? 12.969 -10.555 3.232 1 95.5 143 ASP B CA 1
ATOM 2298 C C . ASP B 1 143 ? 14.281 -11.273 3.537 1 95.5 143 ASP B C 1
ATOM 2300 O O . ASP B 1 143 ? 14.805 -11.172 4.645 1 95.5 143 ASP B O 1
ATOM 2304 N N . VAL B 1 144 ? 14.859 -11.984 2.572 1 95.5 144 VAL B N 1
ATOM 2305 C CA . VAL B 1 144 ? 16.156 -12.617 2.766 1 95.5 144 VAL B CA 1
ATOM 2306 C C . VAL B 1 144 ? 17.25 -11.555 2.857 1 95.5 144 VAL B C 1
ATOM 2308 O O . VAL B 1 144 ? 18.359 -11.82 3.332 1 95.5 144 VAL B O 1
ATOM 2311 N N . LEU B 1 145 ? 16.953 -10.406 2.264 1 95.06 145 LEU B N 1
ATOM 2312 C CA . LEU B 1 145 ? 17.891 -9.289 2.375 1 95.06 145 LEU B CA 1
ATOM 2313 C C . LEU B 1 145 ? 17.609 -8.477 3.635 1 95.06 145 LEU B C 1
ATOM 2315 O O . LEU B 1 145 ? 16.453 -8.156 3.932 1 95.06 145 LEU B O 1
ATOM 2319 N N . PRO B 1 146 ? 18.641 -8.109 4.371 1 95.25 146 PRO B N 1
ATOM 2320 C CA . PRO B 1 146 ? 18.422 -7.27 5.551 1 95.25 146 PRO B CA 1
ATOM 2321 C C . PRO B 1 146 ? 18.062 -5.828 5.191 1 95.25 146 PRO B C 1
ATOM 2323 O O . PRO B 1 146 ? 18.469 -5.332 4.141 1 95.25 146 PRO B O 1
ATOM 2326 N N . VAL B 1 147 ? 17.203 -5.203 6.02 1 97.06 147 VAL B N 1
ATOM 2327 C CA . VAL B 1 147 ? 16.984 -3.766 5.926 1 97.06 147 VAL B CA 1
ATOM 2328 C C . VAL B 1 147 ? 18.141 -3.018 6.57 1 97.06 147 VAL B C 1
ATOM 2330 O O . VAL B 1 147 ? 18.344 -3.09 7.785 1 97.06 147 VAL B O 1
ATOM 2333 N N . VAL B 1 148 ? 18.953 -2.309 5.781 1 97.5 148 VAL B N 1
ATOM 2334 C CA . VAL B 1 148 ? 20.156 -1.646 6.266 1 97.5 148 VAL B CA 1
ATOM 2335 C C . VAL B 1 148 ? 19.969 -0.132 6.211 1 97.5 148 VAL B C 1
ATOM 2337 O O . VAL B 1 148 ? 19.906 0.452 5.129 1 97.5 148 VAL B O 1
ATOM 2340 N N . PRO B 1 149 ? 19.844 0.513 7.434 1 97.56 149 PRO B N 1
ATOM 2341 C CA . PRO B 1 149 ? 19.734 1.973 7.438 1 97.56 149 PRO B CA 1
ATOM 2342 C C . PRO B 1 149 ? 20.922 2.66 6.758 1 97.56 149 PRO B C 1
ATOM 2344 O O . PRO B 1 149 ? 22.047 2.168 6.832 1 97.56 149 PRO B O 1
ATOM 2347 N N . LEU B 1 150 ? 20.656 3.801 6.152 1 96.81 150 LEU B N 1
ATOM 2348 C CA . LEU B 1 150 ? 21.703 4.617 5.555 1 96.81 150 LEU B CA 1
ATOM 2349 C C . LEU B 1 150 ? 22.219 5.652 6.551 1 96.81 150 LEU B C 1
ATOM 2351 O O . LEU B 1 150 ? 21.469 6.125 7.406 1 96.81 150 LEU B O 1
#

Radius of gyration: 21.83 Å; Cα contacts (8 Å, |Δi|>4): 602; chains: 2; bounding box: 49×103×43 Å

pLDDT: mean 91.35, std 16.99, range [28.2, 98.94]

Sequence (300 aa):
MLGSHQDGELEKMESREPLQLLALNHVSRVCSDLPASYRFYTEILGFNPVKRPASFEFEGAWLHNYGIGLHLIKGCPPPRPKTINPKSCHISFQAASLKEVEACLTCRSIAFVKNVFVEDGVQVGQLFFHDPDDNMIEICNCDVLPVVPLMLGSHQDGELEKMESREPLQLLALNHVSRVCSDLPASYRFYTEILGFNPVKRPASFEFEGAWLHNYGIGLHLIKGCPPPRPKTINPKSCHISFQAASLKEVEACLTCRSIAFVKNVFVEDGVQVGQLFFHDPDDNMIEICNCDVLPVVPL

Solvent-accessible surface area (backbone atoms only — not comparable to full-atom values): 16973 Å² total; per-residue (Å²): 134,83,72,69,68,66,62,62,71,63,59,58,66,75,66,77,63,39,49,72,65,70,34,55,44,32,38,37,42,40,26,75,49,52,70,60,44,50,46,45,43,33,43,44,63,46,34,37,56,28,66,60,69,80,77,59,88,68,61,65,49,32,28,38,48,66,80,33,35,38,36,40,27,57,45,81,46,69,75,56,63,85,68,91,51,94,81,45,55,30,44,28,30,27,34,88,48,67,67,58,48,50,51,50,35,55,76,66,68,48,72,69,48,80,48,75,51,67,53,97,88,41,79,35,47,38,38,36,34,59,50,91,70,36,51,34,38,34,42,24,44,62,77,78,54,81,90,42,77,109,134,84,71,72,67,69,66,63,73,63,58,61,68,74,65,74,62,40,49,71,64,70,32,58,44,33,38,36,41,38,26,75,50,51,70,61,44,51,48,44,43,32,43,45,64,47,35,37,56,28,66,59,68,81,77,58,87,69,60,65,50,30,28,38,48,65,80,33,34,37,36,40,28,56,46,81,46,69,75,55,62,85,68,92,52,94,79,46,54,32,44,28,32,26,32,89,48,66,67,60,47,51,51,50,34,56,76,67,68,49,72,67,48,77,48,74,50,67,53,98,88,40,79,35,48,38,38,36,34,60,50,93,70,37,51,34,37,33,43,24,45,62,78,77,53,80,90,40,76,108

Foldseek 3Di:
DPPPPVVPVVVPVPVPDDDDDDDAAEDEFEDQDQVQLVCCCCVQVNWAWDDDDPPDDFDWTWTDDPRYIYIYGYDDGDADDQDDDVPDDAEEDEDPDVPVSVVVCVVVVFDWDKDWDDDPRDIKIWIWGARPRRHIYIYINCVVDDDDDD/DPPDPVVPVPVVPPVPDDDDDDDAAEDEFEDQDQVQLVCCCCVQVNWAWDDDDPPDDFDWTWTDDPRYIYIYGYDDGDADDQDDDVPDDAEEDEDPDVPVSVVVCVVVVFDWDKDWDDDPRDIKIWIWGARPRRHIYIYINCVVDDDDDD

Nearest PDB structures (foldseek):
  3ghj-assembly1_A-2  TM=7.469E-01  e=6.451E-09  uncultured bacterium
  1npb-assembly2_D  TM=7.026E-01  e=1.479E-08  Serratia marcescens
  5umq-assembly1_A  TM=7.113E-01  e=2.985E-08  Streptomyces sp. CB03234
  3itw-assembly1_A-2  TM=6.788E-01  e=1.569E-07  Micromonospora sp. ML1
  5uhj-assembly1_A-2  TM=7.084E-01  e=1.465E-06  Streptomyces sp. CB03234

Secondary structure (DSSP, 8-state):
-TTTTHHHH-------PPP-EEEEEEEEEEESSHHHHHHIIIIIT--EEEPPPTT--S-EEEEEETTEEEEEEES-PPP--SS--TTSSEEEEEES-HHHHHHHHHHTT--EEEEEEEETTEEEEEEEEE-TT--EEEEE-GGGS---B-/--STTHHHH-------PPP-EEEEEEEEEEESSHHHHHHIIIIIT--EEEPPPTT--S-EEEEEETTEEEEEEES-PPP--SS--TTS-EEEEEES-HHHHHHHHHHTT--EEEEEEEETTEEEEEEEEE-TT--EEEEE-GGGS---B-